Protein 2O55 (pdb70)

CATH classification: 3.20.20.190

Solvent-accessible surface area: 12409 Å² total

Foldseek 3Di:
DPFADAAEEAEQAQFQDDPDFGVFLVRNLVCCVQRAEYEWEWDAACVGFTWTDDQDPVQFQCPPDVSGDHRNDDDPVVQQVDDGDVPTGTGTVLVNLVVVLVPDRLHAYEYEHPDPPLLPDDPCNLVNVVVSPPVSPQPRYEYEYCDLSSVLVNCVVPVSHAYEYEDCCCDAQDPCNQVVCVVSPHQAYEELVRDDLVVLVVCVVVNHAYEYEDSPDQDAPVSVVVVSVSSHHYYHHSRRVRVCNSVD

Nearest PDB structures (foldseek):
  2o55-assembly1_A  TM=1.003E+00  e=1.807E-52  Galdieria sulphuraria
  3no3-assembly1_A  TM=8.710E-01  e=1.985E-16  Parabacteroides distasonis ATCC 8503
  5t9b-assembly1_G  TM=8.341E-01  e=1.201E-16  Bacillus subtilis subsp. subtilis str. 168
  5t9c-assembly1_E  TM=8.359E-01  e=1.786E-15  Bacillus subtilis subsp. subtilis str. 168
  7wwc-assembly1_A  TM=8.554E-01  e=6.007E-14  Pedobacter sp.

B-factor: mean 17.98, std 6.35, range [4.2, 49.86]

Structure (mmCIF, N/CA/C/O backbone):
data_2O55
#
_entry.id   2O55
#
_cell.length_a   102.427
_cell.length_b   102.427
_cell.length_c   51.709
_cell.angle_alpha   90.00
_cell.angle_beta   90.00
_cell.angle_gamma   120.00
#
_symmetry.space_group_name_H-M   'P 31 2 1'
#
loop_
_entity.id
_entity.type
_entity.pdbx_description
1 polymer 'putative glycerophosphodiester phosphodiesterase'
2 non-polymer 'SULFATE ION'
3 water water
#
loop_
_atom_site.group_PDB
_atom_site.id
_atom_site.type_symbol
_atom_site.label_atom_id
_atom_site.label_alt_id
_atom_site.label_comp_id
_atom_site.label_asym_id
_atom_site.label_entity_id
_atom_site.label_seq_id
_atom_site.pdbx_PDB_ins_code
_atom_site.Cartn_x
_atom_site.Cartn_y
_atom_site.Cartn_z
_atom_site.occupancy
_atom_site.B_iso_or_equiv
_atom_site.auth_seq_id
_atom_site.auth_comp_id
_atom_site.auth_asym_id
_atom_site.auth_atom_id
_atom_site.pdbx_PDB_model_num
ATOM 1 N N . SER A 1 2 ? 59.052 3.844 8.193 1.00 29.99 4 SER A N 1
ATOM 2 C CA . SER A 1 2 ? 57.600 4.220 8.163 1.00 30.28 4 SER A CA 1
ATOM 3 C C . SER A 1 2 ? 56.668 3.047 8.545 1.00 30.00 4 SER A C 1
ATOM 4 O O . SER A 1 2 ? 56.008 2.438 7.675 1.00 30.19 4 SER A O 1
ATOM 7 N N . LYS A 1 3 ? 56.639 2.750 9.854 1.00 29.12 5 LYS A N 1
ATOM 8 C CA . LYS A 1 3 ? 55.720 1.769 10.459 1.00 28.00 5 LYS A CA 1
ATOM 9 C C . LYS A 1 3 ? 54.270 2.077 10.033 1.00 27.00 5 LYS A C 1
ATOM 10 O O . LYS A 1 3 ? 53.731 3.130 10.394 1.00 27.25 5 LYS A O 1
ATOM 16 N N . VAL A 1 4 ? 53.658 1.170 9.262 1.00 25.34 6 VAL A N 1
ATOM 17 C CA . VAL A 1 4 ? 52.366 1.429 8.587 1.00 23.91 6 VAL A CA 1
ATOM 18 C C . VAL A 1 4 ? 51.292 2.101 9.468 1.00 22.79 6 VAL A C 1
ATOM 19 O O . VAL A 1 4 ? 50.906 1.557 10.494 1.00 22.74 6 VAL A O 1
ATOM 23 N N . ILE A 1 5 ? 50.824 3.277 9.055 1.00 21.54 7 ILE A N 1
ATOM 24 C CA . ILE A 1 5 ? 49.776 4.016 9.783 1.00 20.35 7 ILE A CA 1
ATOM 25 C C . ILE A 1 5 ? 48.362 3.567 9.384 1.00 19.93 7 ILE A C 1
ATOM 26 O O . ILE A 1 5 ? 47.933 3.768 8.244 1.00 20.12 7 ILE A O 1
ATOM 31 N N . ILE A 1 6 ? 47.632 2.978 10.323 1.00 19.17 8 ILE A N 1
ATOM 32 C CA . ILE A 1 6 ? 46.199 2.748 10.133 1.00 18.48 8 ILE A CA 1
ATOM 33 C C . ILE A 1 6 ? 45.463 4.035 10.567 1.00 17.85 8 ILE A C 1
ATOM 34 O O . ILE A 1 6 ? 45.556 4.447 11.728 1.00 17.56 8 ILE A O 1
ATOM 39 N N . PRO A 1 7 ? 44.726 4.674 9.638 1.00 17.39 9 PRO A N 1
ATOM 40 C CA . PRO A 1 7 ? 44.132 5.979 9.964 1.00 17.03 9 PRO A CA 1
ATOM 41 C C . PRO A 1 7 ? 42.918 5.798 10.852 1.00 16.51 9 PRO A C 1
ATOM 42 O O . PRO A 1 7 ? 42.298 4.740 10.827 1.00 16.83 9 PRO A O 1
ATOM 46 N N . LYS A 1 8 ? 42.582 6.807 11.638 1.00 15.98 10 LYS A N 1
ATOM 47 C CA . LYS A 1 8 ? 41.387 6.731 12.474 1.00 15.90 10 LYS A CA 1
ATOM 48 C C . LYS A 1 8 ? 40.187 7.387 11.780 1.00 15.35 10 LYS A C 1
ATOM 49 O O . LYS A 1 8 ? 40.372 8.305 10.975 1.00 15.45 10 LYS A O 1
ATOM 55 N N . ILE A 1 9 ? 38.975 6.922 12.084 1.00 14.74 11 ILE A N 1
ATOM 56 C CA . ILE A 1 9 ? 37.765 7.446 11.433 1.00 14.35 11 ILE A CA 1
ATOM 57 C C . ILE A 1 9 ? 37.287 8.734 12.093 1.00 14.37 11 ILE A C 1
ATOM 58 O O . ILE A 1 9 ? 37.172 8.802 13.314 1.00 14.34 11 ILE A O 1
ATOM 63 N N . VAL A 1 10 ? 36.988 9.749 11.285 1.00 14.40 12 VAL A N 1
ATOM 64 C CA . VAL A 1 10 ? 36.222 10.895 11.771 1.00 14.57 12 VAL A CA 1
ATOM 65 C C . VAL A 1 10 ? 34.829 10.853 11.150 1.00 15.13 12 VAL A C 1
ATOM 66 O O . VAL A 1 10 ? 34.699 10.889 9.921 1.00 15.91 12 VAL A O 1
ATOM 70 N N . GLY A 1 11 ? 33.794 10.769 11.982 1.00 15.41 13 GLY A N 1
ATOM 71 C CA . GLY A 1 11 ? 32.412 10.740 11.490 1.00 15.78 13 GLY A CA 1
ATOM 72 C C . GLY A 1 11 ? 31.942 12.100 10.994 1.00 16.22 13 GLY A C 1
ATOM 73 O O . GLY A 1 11 ? 31.657 12.994 11.802 1.00 16.50 13 GLY A O 1
ATOM 74 N N . HIS A 1 12 ? 31.862 12.254 9.669 1.00 16.24 14 HIS A N 1
ATOM 75 C CA . HIS A 1 12 ? 31.489 13.518 9.053 1.00 16.29 14 HIS A CA 1
ATOM 76 C C . HIS A 1 12 ? 30.041 13.878 9.381 1.00 15.90 14 HIS A C 1
ATOM 77 O O . HIS A 1 12 ? 29.113 13.181 8.983 1.00 15.89 14 HIS A O 1
ATOM 84 N N . ARG A 1 13 ? 29.874 14.971 10.124 1.00 15.48 15 ARG A N 1
ATOM 85 C CA . ARG A 1 13 ? 28.578 15.421 10.632 1.00 15.06 15 ARG A CA 1
ATOM 86 C C . ARG A 1 13 ? 27.838 14.327 11.397 1.00 15.06 15 ARG A C 1
ATOM 87 O O . ARG A 1 13 ? 26.609 14.312 11.453 1.00 15.21 15 ARG A O 1
ATOM 95 N N . GLY A 1 14 ? 28.612 13.425 11.995 1.00 15.34 16 GLY A N 1
ATOM 96 C CA . GLY A 1 14 ? 28.095 12.242 12.675 1.00 15.64 16 GLY A CA 1
ATOM 97 C C . GLY A 1 14 ? 28.243 10.988 11.824 1.00 16.16 16 GLY A C 1
ATOM 98 O O . GLY A 1 14 ? 29.333 10.658 11.348 1.00 16.05 16 GLY A O 1
ATOM 99 N N . VAL A 1 15 ? 27.140 10.276 11.633 1.00 16.55 17 VAL A N 1
ATOM 100 C CA . VAL A 1 15 ? 27.151 9.049 10.857 1.00 16.82 17 VAL A CA 1
ATOM 101 C C . VAL A 1 15 ? 27.247 9.388 9.386 1.00 17.55 17 VAL A C 1
ATOM 102 O O . VAL A 1 15 ? 27.083 8.529 8.524 1.00 17.88 17 VAL A O 1
ATOM 106 N N . GLY A 1 16 ? 27.493 10.656 9.096 1.00 18.39 18 GLY A N 1
ATOM 107 C CA . GLY A 1 16 ? 27.700 11.081 7.718 1.00 19.25 18 GLY A CA 1
ATOM 108 C C . GLY A 1 16 ? 26.526 10.732 6.833 1.00 19.48 18 GLY A C 1
ATOM 109 O O . GLY A 1 16 ? 25.372 10.895 7.241 1.00 19.68 18 GLY A O 1
ATOM 110 N N . LYS A 1 17 ? 26.833 10.235 5.632 1.00 19.69 19 LYS A N 1
ATOM 111 C CA . LYS A 1 17 ? 25.816 9.924 4.614 1.00 19.59 19 LYS A CA 1
ATOM 112 C C . LYS A 1 17 ? 25.230 8.512 4.744 1.00 20.05 19 LYS A C 1
ATOM 113 O O . LYS A 1 17 ? 24.536 8.048 3.838 1.00 19.84 19 LYS A O 1
ATOM 119 N N . GLU A 1 18 ? 25.503 7.826 5.855 1.00 20.46 20 GLU A N 1
ATOM 120 C CA . GLU A 1 18 ? 24.870 6.526 6.084 1.00 21.19 20 GLU A CA 1
ATOM 121 C C . GLU A 1 18 ? 23.356 6.758 6.253 1.00 21.94 20 GLU A C 1
ATOM 122 O O . GLU A 1 18 ? 22.908 7.891 6.526 1.00 22.24 20 GLU A O 1
ATOM 128 N N . GLY A 1 19 ? 22.564 5.710 6.068 1.00 22.33 21 GLY A N 1
ATOM 129 C CA . GLY A 1 19 ? 21.114 5.855 6.228 1.00 23.16 21 GLY A CA 1
ATOM 130 C C . GLY A 1 19 ? 20.620 6.358 7.591 1.00 23.31 21 GLY A C 1
ATOM 131 O O . GLY A 1 19 ? 19.746 7.214 7.661 1.00 23.55 21 GLY A O 1
ATOM 132 N N . LEU A 1 20 ? 21.230 5.872 8.667 1.00 23.29 22 LEU A N 1
ATOM 133 C CA . LEU A 1 20 ? 20.568 5.738 9.969 1.00 23.16 22 LEU A CA 1
ATOM 134 C C . LEU A 1 20 ? 20.068 6.992 10.706 1.00 23.12 22 LEU A C 1
ATOM 135 O O . LEU A 1 20 ? 19.276 6.873 11.657 1.00 23.01 22 LEU A O 1
ATOM 140 N N . ALA A 1 21 ? 20.514 8.177 10.285 1.00 22.92 23 ALA A N 1
ATOM 141 C CA . ALA A 1 21 ? 20.136 9.420 10.963 1.00 22.97 23 ALA A CA 1
ATOM 142 C C . ALA A 1 21 ? 20.531 10.663 10.181 1.00 23.32 23 ALA A C 1
ATOM 143 O O . ALA A 1 21 ? 21.475 10.621 9.387 1.00 23.07 23 ALA A O 1
ATOM 145 N N . PRO A 1 22 ? 19.811 11.784 10.419 1.00 23.91 24 PRO A N 1
ATOM 146 C CA . PRO A 1 22 ? 20.097 13.103 9.796 1.00 24.03 24 PRO A CA 1
ATOM 147 C C . PRO A 1 22 ? 21.411 13.730 10.266 1.00 24.04 24 PRO A C 1
ATOM 148 O O . PRO A 1 22 ? 21.806 13.563 11.422 1.00 24.32 24 PRO A O 1
ATOM 152 N N . GLU A 1 23 ? 22.077 14.441 9.360 1.00 23.87 25 GLU A N 1
ATOM 153 C CA . GLU A 1 23 ? 23.360 15.085 9.642 1.00 23.39 25 GLU A CA 1
ATOM 154 C C . GLU A 1 23 ? 23.288 16.049 10.846 1.00 23.62 25 GLU A C 1
ATOM 155 O O . GLU A 1 23 ? 22.242 16.685 11.088 1.00 23.82 25 GLU A O 1
ATOM 161 N N . ASN A 1 24 ? 24.394 16.160 11.586 1.00 23.19 26 ASN A N 1
ATOM 162 C CA . ASN A 1 24 ? 24.502 17.110 12.702 1.00 22.91 26 ASN A CA 1
ATOM 163 C C . ASN A 1 24 ? 23.311 17.065 13.656 1.00 22.64 26 ASN A C 1
ATOM 164 O O . ASN A 1 24 ? 22.731 18.095 14.019 1.00 22.68 26 ASN A O 1
ATOM 169 N N . THR A 1 25 ? 22.975 15.845 14.055 1.00 22.40 27 THR A N 1
ATOM 170 C CA . THR A 1 25 ? 21.823 15.553 14.885 1.00 21.93 27 THR A CA 1
ATOM 171 C C . THR A 1 25 ? 22.348 14.664 16.005 1.00 21.47 27 THR A C 1
ATOM 172 O O . THR A 1 25 ? 23.182 13.810 15.736 1.00 21.42 27 THR A O 1
ATOM 176 N N . LEU A 1 26 ? 21.888 14.866 17.245 1.00 21.21 28 LEU A N 1
ATOM 177 C CA . LEU A 1 26 ? 22.372 14.072 18.403 1.00 20.56 28 LEU A CA 1
ATOM 178 C C . LEU A 1 26 ? 22.312 12.560 18.177 1.00 20.54 28 LEU A C 1
ATOM 179 O O . LEU A 1 26 ? 23.242 11.834 18.558 1.00 20.38 28 LEU A O 1
ATOM 184 N N . ARG A 1 27 ? 21.230 12.096 17.544 1.00 20.47 29 ARG A N 1
ATOM 185 C CA A ARG A 1 27 ? 21.025 10.666 17.281 0.50 20.43 29 ARG A CA 1
ATOM 186 C CA B ARG A 1 27 ? 21.036 10.670 17.303 0.50 20.52 29 ARG A CA 1
ATOM 187 C C . ARG A 1 27 ? 22.148 10.145 16.399 1.00 20.87 29 ARG A C 1
ATOM 188 O O . ARG A 1 27 ? 22.556 8.993 16.515 1.00 21.05 29 ARG A O 1
ATOM 203 N N . SER A 1 28 ? 22.645 11.016 15.524 1.00 21.52 30 SER A N 1
ATOM 204 C CA . SER A 1 28 ? 23.774 10.718 14.664 1.00 22.30 30 SER A CA 1
ATOM 205 C C . SER A 1 28 ? 25.038 10.562 15.514 1.00 22.94 30 SER A C 1
ATOM 206 O O . SER A 1 28 ? 25.731 9.551 15.410 1.00 23.35 30 SER A O 1
ATOM 209 N N . PHE A 1 29 ? 25.320 11.540 16.374 1.00 23.75 31 PHE A N 1
ATOM 210 C CA . PHE A 1 29 ? 26.517 11.504 17.219 1.00 24.40 31 PHE A CA 1
ATOM 211 C C . PHE A 1 29 ? 26.456 10.360 18.223 1.00 24.87 31 PHE A C 1
ATOM 212 O O . PHE A 1 29 ? 27.440 9.640 18.399 1.00 25.02 31 PHE A O 1
ATOM 220 N N . VAL A 1 30 ? 25.300 10.167 18.864 1.00 25.35 32 VAL A N 1
ATOM 221 C CA . VAL A 1 30 ? 25.132 9.036 19.792 1.00 25.62 32 VAL A CA 1
ATOM 222 C C . VAL A 1 30 ? 25.458 7.738 19.061 1.00 25.83 32 VAL A C 1
ATOM 223 O O . VAL A 1 30 ? 26.255 6.938 19.546 1.00 26.03 32 VAL A O 1
ATOM 227 N N . LEU A 1 31 ? 24.862 7.556 17.881 1.00 26.11 33 LEU A N 1
ATOM 228 C CA . LEU A 1 31 ? 25.111 6.369 17.063 1.00 26.44 33 LEU A CA 1
ATOM 229 C C . LEU A 1 31 ? 26.589 6.143 16.784 1.00 26.77 33 LEU A C 1
ATOM 230 O O . LEU A 1 31 ? 27.044 5.002 16.742 1.00 27.12 33 LEU A O 1
ATOM 235 N N . CYS A 1 32 ? 27.346 7.224 16.628 1.00 27.06 34 CYS A N 1
ATOM 236 C CA . CYS A 1 32 ? 28.777 7.102 16.364 1.00 27.43 34 CYS A CA 1
ATOM 237 C C . CYS A 1 32 ? 29.549 6.543 17.557 1.00 27.20 34 CYS A C 1
ATOM 238 O O . CYS A 1 32 ? 30.533 5.803 17.389 1.00 27.44 34 CYS A O 1
ATOM 249 N N . GLU A 1 34 ? 28.133 4.607 20.188 1.00 24.27 36 GLU A N 1
ATOM 250 C CA . GLU A 1 34 ? 27.661 3.234 20.143 1.00 23.10 36 GLU A CA 1
ATOM 251 C C . GLU A 1 34 ? 28.456 2.314 19.201 1.00 22.54 36 GLU A C 1
ATOM 252 O O . GLU A 1 34 ? 28.868 1.232 19.597 1.00 22.69 36 GLU A O 1
ATOM 258 N N . ARG A 1 35 ? 28.665 2.736 17.956 1.00 21.85 37 ARG A N 1
ATOM 259 C CA . ARG A 1 35 ? 29.411 1.930 16.972 1.00 20.74 37 ARG A CA 1
ATOM 260 C C . ARG A 1 35 ? 30.923 2.015 17.209 1.00 19.94 37 ARG A C 1
ATOM 261 O O . ARG A 1 35 ? 31.720 1.565 16.386 1.00 19.42 37 ARG A O 1
ATOM 269 N N . ASN A 1 36 ? 31.284 2.611 18.345 1.00 19.04 38 ASN A N 1
ATOM 270 C CA . ASN A 1 36 ? 32.669 2.799 18.797 1.00 18.43 38 ASN A CA 1
ATOM 271 C C . ASN A 1 36 ? 33.604 3.532 17.779 1.00 17.97 38 ASN A C 1
ATOM 272 O O . ASN A 1 36 ? 34.754 3.118 17.572 1.00 18.34 38 ASN A O 1
ATOM 277 N N . ILE A 1 37 ? 33.116 4.622 17.165 1.00 17.00 39 ILE A N 1
ATOM 278 C CA . ILE A 1 37 ? 33.956 5.419 16.227 1.00 16.41 39 ILE A CA 1
ATOM 279 C C . ILE A 1 37 ? 34.607 6.681 16.859 1.00 15.27 39 ILE A C 1
ATOM 280 O O . ILE A 1 37 ? 33.923 7.574 17.326 1.00 14.79 39 ILE A O 1
ATOM 285 N N . PRO A 1 38 ? 35.944 6.760 16.831 1.00 14.57 40 PRO A N 1
ATOM 286 C CA . PRO A 1 38 ? 36.656 7.548 17.835 1.00 14.41 40 PRO A CA 1
ATOM 287 C C . PRO A 1 38 ? 36.477 9.052 17.765 1.00 14.52 40 PRO A C 1
ATOM 288 O O . PRO A 1 38 ? 36.654 9.714 18.784 1.00 14.65 40 PRO A O 1
ATOM 292 N N . TYR A 1 39 ? 36.147 9.576 16.585 1.00 14.87 41 TYR A N 1
ATOM 293 C CA . TYR A 1 39 ? 36.034 11.022 16.334 1.00 15.23 41 TYR A CA 1
ATOM 294 C C . TYR A 1 39 ? 34.778 11.357 15.569 1.00 15.28 41 TYR A C 1
ATOM 295 O O . TYR A 1 39 ? 34.334 10.543 14.753 1.00 15.65 41 TYR A O 1
ATOM 304 N N . ILE A 1 40 ? 34.216 12.547 15.795 1.00 14.77 42 ILE A N 1
ATOM 305 C CA . ILE A 1 40 ? 33.270 13.100 14.829 1.00 14.82 42 ILE A CA 1
ATOM 306 C C . ILE A 1 40 ? 33.628 14.538 14.471 1.00 15.25 42 ILE A C 1
ATOM 307 O O . ILE A 1 40 ? 34.282 15.255 15.246 1.00 15.01 42 ILE A O 1
ATOM 312 N N . GLU A 1 41 ? 33.199 14.951 13.282 1.00 15.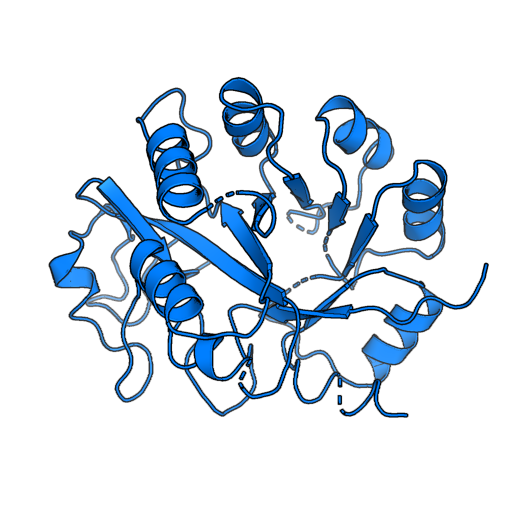40 43 GLU A N 1
ATOM 313 C CA . GLU A 1 41 ? 33.335 16.322 12.848 1.00 15.51 43 GLU A CA 1
ATOM 314 C C . GLU A 1 41 ? 31.956 16.921 12.964 1.00 15.64 43 GLU A C 1
ATOM 315 O O . GLU A 1 41 ? 30.984 16.257 12.660 1.00 15.92 43 GLU A O 1
ATOM 321 N N . THR A 1 42 ? 31.864 18.170 13.416 1.00 16.21 44 THR A N 1
ATOM 322 C CA . THR A 1 42 ? 30.596 18.915 13.390 1.00 15.82 44 THR A CA 1
ATOM 323 C C . THR A 1 42 ? 30.799 20.406 13.103 1.00 16.09 44 THR A C 1
ATOM 324 O O . THR A 1 42 ? 31.910 20.938 13.221 1.00 15.78 44 THR A O 1
ATOM 328 N N . ASP A 1 43 ? 29.704 21.065 12.737 1.00 16.42 45 ASP A N 1
ATOM 329 C CA . ASP A 1 43 ? 29.742 22.411 12.192 1.00 16.78 45 ASP A CA 1
ATOM 330 C C . ASP A 1 43 ? 29.158 23.439 13.160 1.00 16.50 45 ASP A C 1
ATOM 331 O O . ASP A 1 43 ? 27.956 23.438 13.405 1.00 16.91 45 ASP A O 1
ATOM 336 N N . LEU A 1 44 ? 30.001 24.319 13.701 1.00 16.19 46 LEU A N 1
ATOM 337 C CA . LEU A 1 44 ? 29.555 25.342 14.669 1.00 15.68 46 LEU A CA 1
ATOM 338 C C . LEU A 1 44 ? 29.095 26.624 14.007 1.00 15.58 46 LEU A C 1
ATOM 339 O O . LEU A 1 44 ? 29.844 27.215 13.224 1.00 15.63 46 LEU A O 1
ATOM 344 N N . ARG A 1 45 ? 27.871 27.054 14.321 1.00 15.38 47 ARG A N 1
ATOM 345 C CA . ARG A 1 45 ? 27.404 28.398 13.962 1.00 15.07 47 ARG A CA 1
ATOM 346 C C . ARG A 1 45 ? 26.712 29.011 15.171 1.00 15.99 47 ARG A C 1
ATOM 347 O O . ARG A 1 45 ? 26.294 28.293 16.092 1.00 16.01 47 ARG A O 1
ATOM 355 N N . VAL A 1 46 ? 26.582 30.334 15.163 1.00 16.92 48 VAL A N 1
ATOM 356 C CA . VAL A 1 46 ? 25.965 31.063 16.275 1.00 18.10 48 VAL A CA 1
ATOM 357 C C . VAL A 1 46 ? 24.600 31.622 15.890 1.00 18.66 48 VAL A C 1
ATOM 358 O O . VAL A 1 46 ? 24.478 32.318 14.880 1.00 18.70 48 VAL A O 1
ATOM 362 N N . CYS A 1 47 ? 23.591 31.320 16.707 1.00 19.44 49 CYS A N 1
ATOM 363 C CA . CYS A 1 47 ? 22.210 31.761 16.460 1.00 20.47 49 CYS A CA 1
ATOM 364 C C . CYS A 1 47 ? 21.894 33.098 17.107 1.00 20.24 49 CYS A C 1
ATOM 365 O O . CYS A 1 47 ? 22.663 33.590 17.923 1.00 20.28 49 CYS A O 1
ATOM 368 N N . LYS A 1 48 ? 20.745 33.665 16.746 1.00 20.53 50 LYS A N 1
ATOM 369 C CA . LYS A 1 48 ? 20.382 35.037 17.119 1.00 20.85 50 LYS A CA 1
ATOM 370 C C . LYS A 1 48 ? 20.635 35.377 18.595 1.00 20.93 50 LYS A C 1
ATOM 371 O O . LYS A 1 48 ? 21.170 36.450 18.889 1.00 20.94 50 LYS A O 1
ATOM 377 N N . THR A 1 49 ? 20.282 34.462 19.504 1.00 21.00 51 THR A N 1
ATOM 378 C CA . THR A 1 49 ? 20.298 34.748 20.955 1.00 20.86 51 THR A CA 1
ATOM 379 C C . THR A 1 49 ? 21.645 34.499 21.652 1.00 20.73 51 THR A C 1
ATOM 380 O O . THR A 1 49 ? 21.742 34.558 22.878 1.00 20.64 51 THR A O 1
ATOM 384 N N . GLY A 1 50 ? 22.674 34.214 20.864 1.00 20.82 52 GLY A N 1
ATOM 385 C CA . GLY A 1 50 ? 24.031 34.045 21.388 1.00 21.21 52 GLY A CA 1
ATOM 386 C C . GLY A 1 50 ? 24.673 32.660 21.335 1.00 21.32 52 GLY A C 1
ATOM 387 O O . GLY A 1 50 ? 25.890 32.544 21.173 1.00 21.34 52 GLY A O 1
ATOM 388 N N . GLU A 1 51 ? 23.873 31.609 21.479 1.00 21.25 53 GLU A N 1
ATOM 389 C CA . GLU A 1 51 ? 24.428 30.288 21.728 1.00 21.31 53 GLU A CA 1
ATOM 390 C C . GLU A 1 51 ? 24.914 29.580 20.472 1.00 21.42 53 GLU A C 1
ATOM 391 O O . GLU A 1 51 ? 24.490 29.888 19.349 1.00 21.26 53 GLU A O 1
ATOM 397 N N . ILE A 1 52 ? 25.843 28.647 20.691 1.00 21.81 54 ILE A N 1
ATOM 398 C CA . ILE A 1 52 ? 26.511 27.894 19.623 1.00 21.61 54 ILE A CA 1
ATOM 399 C C . ILE A 1 52 ? 25.730 26.631 19.259 1.00 21.79 54 ILE A C 1
ATOM 400 O O . ILE A 1 52 ? 25.510 25.738 20.080 1.00 22.02 54 ILE A O 1
ATOM 405 N N . VAL A 1 53 ? 25.321 26.578 18.002 1.00 22.12 55 VAL A N 1
ATOM 406 C CA . VAL A 1 53 ? 24.436 25.546 17.498 1.00 22.19 55 VAL A CA 1
ATOM 407 C C . VAL A 1 53 ? 25.188 24.656 16.484 1.00 22.58 55 VAL A C 1
ATOM 408 O O . VAL A 1 53 ? 26.259 25.039 16.004 1.00 23.21 55 VAL A O 1
ATOM 412 N N . LEU A 1 54 ? 24.660 23.476 16.163 1.00 22.77 56 LEU A N 1
ATOM 413 C CA . LEU A 1 54 ? 25.342 22.563 15.232 1.00 22.87 56 LEU A CA 1
ATOM 414 C C . LEU A 1 54 ? 24.528 22.409 13.959 1.00 23.49 56 LEU A C 1
ATOM 415 O O . LEU A 1 54 ? 23.415 21.833 13.996 1.00 24.13 56 LEU A O 1
ATOM 420 N N . PHE A 1 55 ? 25.068 22.931 12.850 1.00 23.78 57 PHE A N 1
ATOM 421 C CA . PHE A 1 55 ? 24.360 22.981 11.544 1.00 24.47 57 PHE A CA 1
ATOM 422 C C . PHE A 1 55 ? 25.217 23.484 10.365 1.00 24.63 57 PHE A C 1
ATOM 423 O O . PHE A 1 55 ? 25.749 24.599 10.397 1.00 24.73 57 PHE A O 1
ATOM 431 N N . HIS A 1 56 ? 25.322 22.672 9.315 1.00 24.76 58 HIS A N 1
ATOM 432 C CA . HIS A 1 56 ? 26.085 23.056 8.130 1.00 24.52 58 HIS A CA 1
ATOM 433 C C . HIS A 1 56 ? 25.245 23.981 7.264 1.00 24.98 58 HIS A C 1
ATOM 434 O O . HIS A 1 56 ? 25.519 25.179 7.182 1.00 25.32 58 HIS A O 1
ATOM 441 N N . GLY A 1 57 ? 24.220 23.434 6.615 1.00 25.28 59 GLY A N 1
ATOM 442 C CA . GLY A 1 57 ? 23.375 24.234 5.744 1.00 25.76 59 GLY A CA 1
ATOM 443 C C . GLY A 1 57 ? 24.084 24.537 4.451 1.00 26.31 59 GLY A C 1
ATOM 444 O O . GLY A 1 57 ? 25.209 24.114 4.237 1.00 26.92 59 GLY A O 1
ATOM 445 N N . THR A 1 58 ? 23.428 25.287 3.585 1.00 26.94 60 THR A N 1
ATOM 446 C CA . THR A 1 58 ? 23.913 25.516 2.230 1.00 27.35 60 THR A CA 1
ATOM 447 C C . THR A 1 58 ? 25.241 26.284 2.230 1.00 27.76 60 THR A C 1
ATOM 448 O O . THR A 1 58 ? 25.578 26.923 3.234 1.00 27.74 60 THR A O 1
ATOM 452 N N . PRO A 1 59 ? 26.001 26.213 1.109 1.00 28.16 61 PRO A N 1
ATOM 453 C CA . PRO A 1 59 ? 27.147 27.093 0.776 1.00 28.18 61 PRO A CA 1
ATOM 454 C C . PRO A 1 59 ? 27.121 28.540 1.331 1.00 28.23 61 PRO A C 1
ATOM 455 O O . PRO A 1 59 ? 28.175 29.132 1.546 1.00 28.45 61 PRO A O 1
ATOM 459 N N . GLU A 1 60 ? 25.941 29.102 1.556 1.00 28.30 62 GLU A N 1
ATOM 460 C CA . GLU A 1 60 ? 25.845 30.436 2.154 1.00 28.38 62 GLU A CA 1
ATOM 461 C C . GLU A 1 60 ? 25.053 30.449 3.476 1.00 28.22 62 GLU A C 1
ATOM 462 O O . GLU A 1 60 ? 24.419 31.445 3.825 1.00 28.36 62 GLU A O 1
ATOM 468 N N . GLY A 1 61 ? 25.096 29.339 4.206 1.00 27.96 63 GLY A N 1
ATOM 469 C CA . GLY A 1 61 ? 24.521 29.269 5.555 1.00 27.90 63 GLY A CA 1
ATOM 470 C C . GLY A 1 61 ? 23.007 29.351 5.700 1.00 27.77 63 GLY A C 1
ATOM 471 O O . GLY A 1 61 ? 22.504 29.771 6.752 1.00 27.77 63 GLY A O 1
ATOM 472 N N . THR A 1 62 ? 22.295 28.932 4.650 1.00 27.46 64 THR A N 1
ATOM 473 C CA . THR A 1 62 ? 20.825 28.872 4.603 1.00 27.04 64 THR A CA 1
ATOM 474 C C . THR A 1 62 ? 20.297 27.608 5.292 1.00 27.09 64 THR A C 1
ATOM 475 O O . THR A 1 62 ? 21.040 26.640 5.463 1.00 27.24 64 THR A O 1
ATOM 479 N N . ILE A 1 63 ? 19.023 27.625 5.685 1.00 26.88 65 ILE A N 1
ATOM 480 C CA . ILE A 1 63 ? 18.337 26.437 6.199 1.00 26.91 65 ILE A CA 1
ATOM 481 C C . ILE A 1 63 ? 17.299 25.982 5.165 1.00 27.26 65 ILE A C 1
ATOM 482 O O . ILE A 1 63 ? 16.148 26.466 5.175 1.00 27.24 65 ILE A O 1
ATOM 487 N N . PRO A 1 64 ? 17.709 25.077 4.245 1.00 27.51 66 PRO A N 1
ATOM 488 C CA . PRO A 1 64 ? 16.846 24.651 3.127 1.00 27.90 66 PRO A CA 1
ATOM 489 C C . PRO A 1 64 ? 15.418 24.193 3.500 1.00 28.19 66 PRO A C 1
ATOM 490 O O . PRO A 1 64 ? 14.480 24.525 2.775 1.00 28.14 66 PRO A O 1
ATOM 494 N N . PHE A 1 65 ? 15.249 23.463 4.606 1.00 28.38 67 PHE A N 1
ATOM 495 C CA . PHE A 1 65 ? 13.907 23.021 5.014 1.00 28.67 67 PHE A CA 1
ATOM 496 C C . PHE A 1 65 ? 13.018 24.084 5.683 1.00 28.64 67 PHE A C 1
ATOM 497 O O . PHE A 1 65 ? 11.794 23.990 5.603 1.00 28.55 67 PHE A O 1
ATOM 505 N N . TYR A 1 66 ? 13.607 25.087 6.331 1.00 28.67 68 TYR A N 1
ATOM 506 C CA . TYR A 1 66 ? 12.792 26.055 7.084 1.00 28.83 68 TYR A CA 1
ATOM 507 C C . TYR A 1 66 ? 12.214 27.181 6.225 1.00 28.67 68 TYR A C 1
ATOM 508 O O . TYR A 1 66 ? 12.960 27.907 5.567 1.00 28.98 68 TYR A O 1
ATOM 517 N N . LYS A 1 67 ? 10.887 27.328 6.268 1.00 28.36 69 LYS A N 1
ATOM 518 C CA . LYS A 1 67 ? 10.155 28.385 5.548 1.00 28.03 69 LYS A CA 1
ATOM 519 C C . LYS A 1 67 ? 10.424 28.417 4.033 1.00 27.98 69 LYS A C 1
ATOM 520 O O . LYS A 1 67 ? 10.255 27.398 3.369 1.00 27.87 69 LYS A O 1
ATOM 526 N N . ASP A 1 68 ? 10.834 29.570 3.494 1.00 27.97 70 ASP A N 1
ATOM 527 C CA . ASP A 1 68 ? 11.099 29.724 2.049 1.00 27.77 70 ASP A CA 1
ATOM 528 C C . ASP A 1 68 ? 12.397 29.021 1.663 1.00 27.65 70 ASP A C 1
ATOM 529 O O . ASP A 1 68 ? 12.835 29.073 0.506 1.00 27.61 70 ASP A O 1
ATOM 534 N N . GLY A 1 69 ? 12.983 28.345 2.647 1.00 27.43 71 GLY A N 1
ATOM 535 C CA . GLY A 1 69 ? 14.355 27.869 2.581 1.00 27.52 71 GLY A CA 1
ATOM 536 C C . GLY A 1 69 ? 15.227 29.098 2.718 1.00 27.37 71 GLY A C 1
ATOM 537 O O . GLY A 1 69 ? 16.329 29.154 2.189 1.00 27.59 71 GLY A O 1
ATOM 538 N N . THR A 1 70 ? 14.731 30.084 3.451 1.00 27.06 72 THR A N 1
ATOM 539 C CA . THR A 1 70 ? 15.215 31.444 3.292 1.00 26.57 72 THR A CA 1
ATOM 540 C C . THR A 1 70 ? 16.185 31.945 4.391 1.00 26.60 72 THR A C 1
ATOM 541 O O . THR A 1 70 ? 16.977 32.856 4.150 1.00 26.56 72 THR A O 1
ATOM 545 N N . SER A 1 71 ? 16.159 31.327 5.570 1.00 26.49 73 SER A N 1
ATOM 546 C CA . SER A 1 71 ? 16.821 31.908 6.743 1.00 26.40 73 SER A CA 1
ATOM 547 C C . SER A 1 71 ? 18.247 31.400 7.045 1.00 26.45 73 SER A C 1
ATOM 548 O O . SER A 1 71 ? 18.579 30.245 6.766 1.00 26.42 73 SER A O 1
ATOM 551 N N . ARG A 1 72 ? 19.093 32.275 7.590 1.00 26.40 74 ARG A N 1
ATOM 552 C CA . ARG A 1 72 ? 20.401 31.849 8.113 1.00 26.62 74 ARG A CA 1
ATOM 553 C C . ARG A 1 72 ? 20.272 31.627 9.631 1.00 26.49 74 ARG A C 1
ATOM 554 O O . ARG A 1 72 ? 19.299 32.095 10.229 1.00 26.48 74 ARG A O 1
ATOM 562 N N . ILE A 1 73 ? 21.213 30.900 10.244 1.00 26.08 75 ILE A N 1
ATOM 563 C CA . ILE A 1 73 ? 21.125 30.592 11.683 1.00 25.61 75 ILE A CA 1
ATOM 564 C C . ILE A 1 73 ? 21.173 31.835 12.561 1.00 25.47 75 ILE A C 1
ATOM 565 O O . ILE A 1 73 ? 20.413 31.939 13.527 1.00 25.43 75 ILE A O 1
ATOM 570 N N . GLY A 1 74 ? 22.049 32.777 12.200 1.00 25.22 76 GLY A N 1
ATOM 571 C CA . GLY A 1 74 ? 22.192 34.050 12.907 1.00 24.90 76 GLY A CA 1
ATOM 572 C C . GLY A 1 74 ? 20.899 34.834 12.985 1.00 24.84 76 GLY A C 1
ATOM 573 O O . GLY A 1 74 ? 20.829 35.848 13.663 1.00 24.90 76 GLY A O 1
ATOM 574 N N . ASP A 1 75 ? 19.876 34.356 12.283 1.00 24.88 77 ASP A N 1
ATOM 575 C CA . ASP A 1 75 ? 18.558 34.989 12.273 1.00 25.11 77 ASP A CA 1
ATOM 576 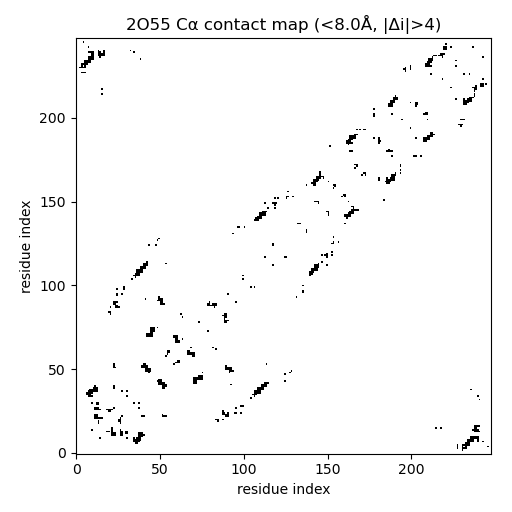C C . ASP A 1 75 ? 17.651 34.489 13.395 1.00 25.33 77 ASP A C 1
ATOM 577 O O . ASP A 1 75 ? 16.689 35.176 13.761 1.00 25.38 77 ASP A O 1
ATOM 582 N N . LEU A 1 76 ? 17.933 33.298 13.928 1.00 25.34 78 LEU A N 1
ATOM 583 C CA . LEU A 1 76 ? 16.938 32.602 14.752 1.00 25.35 78 LEU A CA 1
ATOM 584 C C . LEU A 1 76 ? 17.347 32.395 16.207 1.00 25.58 78 LEU A C 1
ATOM 585 O O . LEU A 1 76 ? 18.527 32.173 16.513 1.00 25.76 78 LEU A O 1
ATOM 590 N N . SER A 1 77 ? 16.356 32.475 17.096 1.00 25.64 79 SER A N 1
ATOM 591 C CA . SER A 1 77 ? 16.555 32.182 18.512 1.00 25.66 79 SER A CA 1
ATOM 592 C C . SER A 1 77 ? 16.872 30.705 18.667 1.00 25.71 79 SER A C 1
ATOM 593 O O . SER A 1 77 ? 16.646 29.913 17.747 1.00 25.38 79 SER A O 1
ATOM 596 N N . LEU A 1 78 ? 17.371 30.341 19.843 1.00 26.10 80 LEU A N 1
ATOM 597 C CA . LEU A 1 78 ? 17.612 28.936 20.171 1.00 26.51 80 LEU A CA 1
ATOM 598 C C . LEU A 1 78 ? 16.322 28.096 20.157 1.00 26.71 80 LEU A C 1
ATOM 599 O O . LEU A 1 78 ? 16.309 26.969 19.634 1.00 26.98 80 LEU A O 1
ATOM 604 N N . GLU A 1 79 ? 15.247 28.649 20.716 1.00 26.64 81 GLU A N 1
ATOM 605 C CA . GLU A 1 79 ? 14.004 27.911 20.866 1.00 26.53 81 GLU A CA 1
ATOM 606 C C . GLU A 1 79 ? 13.371 27.562 19.515 1.00 26.42 81 GLU A C 1
ATOM 607 O O . GLU A 1 79 ? 13.042 26.401 19.273 1.00 26.34 81 GLU A O 1
ATOM 613 N N . GLU A 1 80 ? 13.231 28.554 18.636 1.00 26.38 82 GLU A N 1
ATOM 614 C CA . GLU A 1 80 ? 12.714 28.331 17.281 1.00 26.51 82 GLU A CA 1
ATOM 615 C C . GLU A 1 80 ? 13.518 27.281 16.529 1.00 26.75 82 GLU A C 1
ATOM 616 O O . GLU A 1 80 ? 12.956 26.491 15.764 1.00 26.91 82 GLU A O 1
ATOM 622 N N . LEU A 1 81 ? 14.835 27.302 16.727 1.00 26.89 83 LEU A N 1
ATOM 623 C CA . LEU A 1 81 ? 15.736 26.309 16.130 1.00 27.25 83 LEU A CA 1
ATOM 624 C C . LEU A 1 81 ? 15.503 24.905 16.690 1.00 27.34 83 LEU A C 1
ATOM 625 O O . LEU A 1 81 ? 15.554 23.906 15.949 1.00 27.33 83 LEU A O 1
ATOM 630 N N . LYS A 1 82 ? 15.260 24.835 17.999 1.00 27.25 84 LYS A N 1
ATOM 631 C CA . LYS A 1 82 ? 14.920 23.572 18.634 1.00 27.09 84 LYS A CA 1
ATOM 632 C C . LYS A 1 82 ? 13.433 23.258 18.449 1.00 27.03 84 LYS A C 1
ATOM 633 O O . LYS A 1 82 ? 12.854 22.483 19.204 1.00 27.01 84 LYS A O 1
ATOM 639 N N . ARG A 1 83 ? 12.825 23.874 17.437 1.00 27.04 85 ARG A N 1
ATOM 640 C CA . ARG A 1 83 ? 11.487 23.499 16.981 1.00 27.25 85 ARG A CA 1
ATOM 641 C C . ARG A 1 83 ? 11.504 23.307 15.455 1.00 27.19 85 ARG A C 1
ATOM 642 O O . ARG A 1 83 ? 10.575 23.695 14.755 1.00 27.28 85 ARG A O 1
ATOM 650 N N . LEU A 1 84 ? 12.579 22.709 14.949 1.00 27.23 86 LEU A N 1
ATOM 651 C CA . LEU A 1 84 ? 12.667 22.382 13.532 1.00 27.36 86 LEU A CA 1
ATOM 652 C C . LEU A 1 84 ? 12.977 20.917 13.301 1.00 27.51 86 LEU A C 1
ATOM 653 O O . LEU A 1 84 ? 13.875 20.335 13.929 1.00 27.50 86 LEU A O 1
ATOM 658 N N . ASP A 1 85 ? 12.217 20.329 12.386 1.00 27.65 87 ASP A N 1
ATOM 659 C CA . ASP A 1 85 ? 12.490 18.983 11.937 1.00 27.76 87 ASP A CA 1
ATOM 660 C C . ASP A 1 85 ? 13.637 19.024 10.936 1.00 27.78 87 ASP A C 1
ATOM 661 O O . ASP A 1 85 ? 13.663 19.864 10.029 1.00 27.62 87 ASP A O 1
ATOM 666 N N . VAL A 1 86 ? 14.604 18.137 11.147 1.00 27.97 88 VAL A N 1
ATOM 667 C CA . VAL A 1 86 ? 15.652 17.874 10.166 1.00 28.15 88 VAL A CA 1
ATOM 668 C C . VAL A 1 86 ? 15.385 16.495 9.557 1.00 28.38 88 VAL A C 1
ATOM 669 O O . VAL A 1 86 ? 14.969 16.397 8.407 1.00 28.80 88 VAL A O 1
ATOM 673 N N . GLY A 1 87 ? 15.604 15.435 10.327 1.00 28.59 89 GLY A N 1
ATOM 674 C CA . GLY A 1 87 ? 15.225 14.100 9.888 1.00 28.76 89 GLY A CA 1
ATOM 675 C C . GLY A 1 87 ? 13.816 13.865 10.355 1.00 28.95 89 GLY A C 1
ATOM 676 O O . GLY A 1 87 ? 13.216 14.745 10.963 1.00 29.01 89 GLY A O 1
ATOM 677 N N . GLY A 1 88 ? 13.281 12.685 10.072 1.00 29.21 90 GLY A N 1
ATOM 678 C CA . GLY A 1 88 ? 11.973 12.313 10.584 1.00 29.57 90 GLY A CA 1
ATOM 679 C C . GLY A 1 88 ? 12.057 12.127 12.085 1.00 29.92 90 GLY A C 1
ATOM 680 O O . GLY A 1 88 ? 12.240 11.012 12.573 1.00 29.84 90 GLY A O 1
ATOM 681 N N . GLY A 1 89 ? 11.959 13.229 12.819 1.00 30.31 91 GLY A N 1
ATOM 682 C CA . GLY A 1 89 ? 11.898 13.160 14.265 1.00 31.08 91 GLY A CA 1
ATOM 683 C C . GLY A 1 89 ? 13.005 13.838 15.056 1.00 31.74 91 GLY A C 1
ATOM 684 O O . GLY A 1 89 ? 12.840 14.046 16.258 1.00 32.18 91 GLY A O 1
ATOM 685 N N . HIS A 1 90 ? 14.127 14.183 14.421 1.00 31.98 92 HIS A N 1
ATOM 686 C CA . HIS A 1 90 ? 15.275 14.742 15.165 1.00 32.40 92 HIS A CA 1
ATOM 687 C C . HIS A 1 90 ? 15.462 16.220 14.886 1.00 32.31 92 HIS A C 1
ATOM 688 O O . HIS A 1 90 ? 14.928 16.737 13.904 1.00 32.81 92 HIS A O 1
ATOM 695 N N . THR A 1 91 ? 16.199 16.906 15.757 1.00 31.96 93 THR A N 1
ATOM 696 C CA . THR A 1 91 ? 16.193 18.375 15.752 1.00 31.56 93 THR A CA 1
ATOM 697 C C . THR A 1 91 ? 17.580 19.012 15.856 1.00 31.13 93 THR A C 1
ATOM 698 O O . THR A 1 91 ? 18.532 18.344 16.269 1.00 31.35 93 THR A O 1
ATOM 702 N N . ILE A 1 92 ? 17.693 20.294 15.487 1.00 30.37 94 ILE A N 1
ATOM 703 C CA . ILE A 1 92 ? 18.989 20.994 15.551 1.00 29.51 94 ILE A CA 1
ATOM 704 C C . ILE A 1 92 ? 19.441 21.087 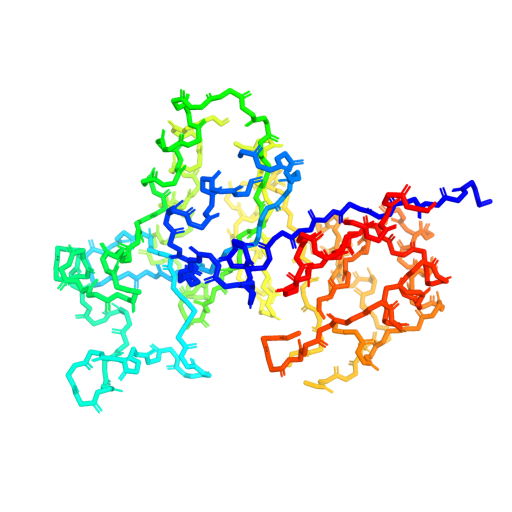17.005 1.00 28.95 94 ILE A C 1
ATOM 705 O O . ILE A 1 92 ? 18.729 21.644 17.836 1.00 29.05 94 ILE A O 1
ATOM 710 N N . PRO A 1 93 ? 20.614 20.515 17.316 1.00 28.42 95 PRO A N 1
ATOM 711 C CA . PRO A 1 93 ? 21.170 20.606 18.662 1.00 28.19 95 PRO A CA 1
ATOM 712 C C . PRO A 1 93 ? 22.015 21.869 18.889 1.00 27.94 95 PRO A C 1
ATOM 713 O O . PRO A 1 93 ? 22.418 22.532 17.923 1.00 28.19 95 PRO A O 1
ATOM 717 N N . SER A 1 94 ? 22.250 22.197 20.160 1.00 27.48 96 SER A N 1
ATOM 718 C CA . SER A 1 94 ? 23.224 23.214 20.558 1.00 26.96 96 SER A CA 1
ATOM 719 C C . SER A 1 94 ? 24.572 22.510 20.746 1.00 26.87 96 SER A C 1
ATOM 720 O O . SER A 1 94 ? 24.664 21.290 20.571 1.00 26.87 96 SER A O 1
ATOM 723 N N . LEU A 1 95 ? 25.617 23.249 21.105 1.00 26.37 97 LEU A N 1
ATOM 724 C CA . LEU A 1 95 ? 26.868 22.568 21.367 1.00 25.98 97 LEU A CA 1
ATOM 725 C C . LEU A 1 95 ? 26.776 21.885 22.722 1.00 25.83 97 LEU A C 1
ATOM 726 O O . LEU A 1 95 ? 27.208 20.737 22.864 1.00 26.01 97 LEU A O 1
ATOM 731 N N . GLU A 1 96 ? 26.188 22.591 23.694 1.00 25.08 98 GLU A N 1
ATOM 732 C CA . GLU A 1 96 ? 26.016 22.088 25.046 1.00 24.13 98 GLU A CA 1
ATOM 733 C C . GLU A 1 96 ? 25.307 20.742 25.068 1.00 23.90 98 GLU A C 1
ATOM 734 O O . GLU A 1 96 ? 25.748 19.836 25.764 1.00 24.11 98 GLU A O 1
ATOM 740 N N . GLU A 1 97 ? 24.228 20.598 24.297 1.00 23.65 99 GLU A N 1
ATOM 741 C CA . GLU A 1 97 ? 23.466 19.335 24.257 1.00 23.39 99 GLU A CA 1
ATOM 742 C C . GLU A 1 97 ? 24.349 18.139 23.898 1.00 22.76 99 GLU A C 1
ATOM 743 O O . GLU A 1 97 ? 24.167 17.040 24.426 1.00 22.87 99 GLU A O 1
ATOM 749 N N . LEU A 1 98 ? 25.316 18.365 23.018 1.00 21.82 100 LEU A N 1
ATOM 750 C CA . LEU A 1 98 ? 26.215 17.310 22.603 1.00 21.02 100 LEU A CA 1
ATOM 751 C C . LEU A 1 98 ? 27.171 16.953 23.716 1.00 20.67 100 LEU A C 1
ATOM 752 O O . LEU A 1 98 ? 27.534 15.777 23.880 1.00 20.55 100 LEU A O 1
ATOM 757 N N . PHE A 1 99 ? 27.599 17.986 24.443 1.00 20.03 101 PHE A N 1
ATOM 758 C CA . PHE A 1 99 ? 28.537 17.845 25.544 1.00 19.32 101 PHE A CA 1
ATOM 759 C C . PHE A 1 99 ? 27.881 17.027 26.641 1.00 19.26 101 PHE A C 1
ATOM 760 O O . PHE A 1 99 ? 28.381 15.961 27.023 1.00 19.00 101 PHE A O 1
ATOM 768 N N . VAL A 1 100 ? 26.751 17.550 27.117 1.00 18.87 102 VAL A N 1
ATOM 769 C CA . VAL A 1 100 ? 25.821 16.851 27.981 1.00 19.00 102 VAL A CA 1
ATOM 770 C C . VAL A 1 100 ? 25.597 15.388 27.538 1.00 19.26 102 VAL A C 1
ATOM 771 O O . VAL A 1 100 ? 25.696 14.470 28.359 1.00 19.35 102 VAL A O 1
ATOM 775 N N . ALA A 1 101 ? 25.315 15.176 26.248 1.00 19.48 103 ALA A N 1
ATOM 776 C CA . ALA A 1 101 ? 25.173 13.818 25.673 1.00 19.63 103 ALA A CA 1
ATOM 777 C C . ALA A 1 101 ? 26.394 12.956 25.986 1.00 19.89 103 ALA A C 1
ATOM 778 O O . ALA A 1 101 ? 26.274 11.831 26.505 1.00 19.58 103 ALA A O 1
ATOM 780 N N . ILE A 1 102 ? 27.565 13.516 25.673 1.00 20.07 104 ILE A N 1
ATOM 781 C CA . ILE A 1 102 ? 28.834 12.818 25.788 1.00 20.29 104 ILE A CA 1
ATOM 782 C C . ILE A 1 102 ? 29.142 12.500 27.255 1.00 20.31 104 ILE A C 1
ATOM 783 O O . ILE A 1 102 ? 29.643 11.412 27.571 1.00 20.42 104 ILE A O 1
ATOM 788 N N . GLU A 1 103 ? 28.795 13.437 28.137 1.00 20.49 105 GLU A N 1
ATOM 789 C CA . GLU A 1 103 ? 29.092 13.337 29.569 1.00 20.73 105 GLU A CA 1
ATOM 790 C C . GLU A 1 103 ? 28.339 12.237 30.291 1.00 20.18 105 GLU A C 1
ATOM 791 O O . GLU A 1 103 ? 28.871 11.657 31.226 1.00 19.89 105 GLU A O 1
ATOM 797 N N . GLU A 1 104 ? 27.102 11.969 29.867 1.00 20.00 106 GLU A N 1
ATOM 798 C CA . GLU A 1 104 ? 26.263 10.922 30.465 1.00 19.61 106 GLU A CA 1
ATOM 799 C C . GLU A 1 104 ? 26.694 9.565 29.959 1.00 19.33 106 GLU A C 1
ATOM 800 O O . GLU A 1 104 ? 26.436 8.544 30.601 1.00 19.43 106 GLU A O 1
ATOM 806 N N . GLN A 1 105 ? 27.333 9.584 28.787 1.00 18.94 107 GLN A N 1
ATOM 807 C CA . GLN A 1 105 ? 27.978 8.433 28.148 1.00 18.37 107 GLN A CA 1
ATOM 808 C C . GLN A 1 105 ? 29.330 8.109 28.843 1.00 17.80 107 GLN A C 1
ATOM 809 O O . GLN A 1 105 ? 29.760 8.851 29.727 1.00 17.83 107 GLN A O 1
ATOM 815 N N . LYS A 1 106 ? 29.975 6.997 28.470 1.00 16.92 108 LYS A N 1
ATOM 816 C CA . LYS A 1 106 ? 31.347 6.688 28.921 1.00 15.85 108 LYS A CA 1
ATOM 817 C C . LYS A 1 106 ? 32.450 6.554 27.819 1.00 15.19 108 LYS A C 1
ATOM 818 O O . LYS A 1 106 ? 33.639 6.420 28.126 1.00 15.47 108 LYS A O 1
ATOM 824 N N . PHE A 1 107 ? 32.054 6.605 26.553 1.00 14.21 109 PHE A N 1
ATOM 825 C CA . PHE A 1 107 ? 32.976 6.512 25.421 1.00 13.09 109 PHE A CA 1
ATOM 826 C C . PHE A 1 107 ? 33.781 7.806 25.237 1.00 12.80 109 PHE A C 1
ATOM 827 O O . PHE A 1 107 ? 33.214 8.902 25.121 1.00 12.85 109 PHE A O 1
ATOM 835 N N . ASN A 1 108 ? 35.100 7.672 25.214 1.00 12.39 110 ASN A N 1
ATOM 836 C CA . ASN A 1 108 ? 35.997 8.801 25.010 1.00 12.05 110 ASN A CA 1
ATOM 837 C C . ASN A 1 108 ? 35.990 9.356 23.559 1.00 12.51 110 ASN A C 1
ATOM 838 O O . ASN A 1 108 ? 37.017 9.430 22.876 1.00 12.55 110 ASN A O 1
ATOM 843 N N . LEU A 1 109 ? 34.812 9.745 23.082 1.00 13.02 111 LEU A N 1
ATOM 844 C CA . LEU A 1 109 ? 34.694 10.464 21.822 1.00 13.18 111 LEU A CA 1
ATOM 845 C C . LEU A 1 109 ? 35.503 11.743 21.883 1.00 13.99 111 LEU A C 1
ATOM 846 O O . LEU A 1 109 ? 35.483 12.454 22.887 1.00 13.38 111 LEU A O 1
ATOM 851 N N . LYS A 1 110 ? 36.228 12.02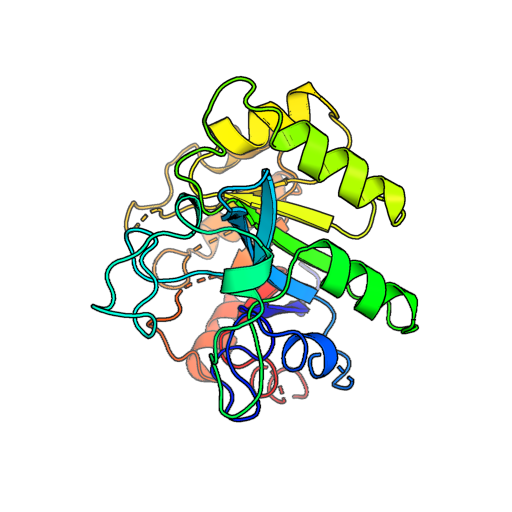1 20.808 1.00 15.14 112 LYS A N 1
ATOM 852 C CA . LYS A 1 110 ? 36.867 13.314 20.634 1.00 16.10 112 LYS A CA 1
ATOM 853 C C . LYS A 1 110 ? 36.142 14.004 19.488 1.00 16.95 112 LYS A C 1
ATOM 854 O O . LYS A 1 110 ? 35.464 13.333 18.708 1.00 17.50 112 LYS A O 1
ATOM 860 N N . LEU A 1 111 ? 36.262 15.332 19.391 1.00 17.50 113 LEU A N 1
ATOM 861 C CA . LEU A 1 111 ? 35.519 16.088 18.383 1.00 17.67 113 LEU A CA 1
ATOM 862 C C . LEU A 1 111 ? 36.404 16.972 17.487 1.00 17.93 113 LEU A C 1
ATOM 863 O O . LEU A 1 111 ? 37.393 17.585 17.940 1.00 18.06 113 LEU A O 1
ATOM 868 N N . ASN A 1 112 ? 36.035 17.027 16.208 1.00 17.81 114 ASN A N 1
ATOM 869 C CA . ASN A 1 112 ? 36.472 18.102 15.329 1.00 17.18 114 ASN A CA 1
ATOM 870 C C . ASN A 1 112 ? 35.344 19.121 15.098 1.00 16.97 114 ASN A C 1
ATOM 871 O O . ASN A 1 112 ? 34.332 18.823 14.465 1.00 16.36 114 ASN A O 1
ATOM 876 N N . LEU A 1 113 ? 35.536 20.321 15.638 1.00 16.95 115 LEU A N 1
ATOM 877 C CA . LEU A 1 113 ? 34.585 21.401 15.488 1.00 17.00 115 LEU A CA 1
ATOM 878 C C . LEU A 1 113 ? 35.018 22.355 14.377 1.00 17.26 115 LEU A C 1
ATOM 879 O O . LEU A 1 113 ? 36.052 23.016 14.508 1.00 17.58 115 LEU A O 1
ATOM 884 N N . GLU A 1 114 ? 34.251 22.411 13.277 1.00 17.08 116 GLU A N 1
ATOM 885 C CA . GLU A 1 114 ? 34.482 23.443 12.264 1.00 17.02 116 GLU A CA 1
ATOM 886 C C . GLU A 1 114 ? 33.732 24.764 12.576 1.00 16.81 116 GLU A C 1
ATOM 887 O O . GLU A 1 114 ? 32.506 24.787 12.769 1.00 16.56 116 GLU A O 1
ATOM 893 N N . LEU A 1 115 ? 34.491 25.851 12.631 1.00 16.19 117 LEU A N 1
ATOM 894 C CA . LEU A 1 115 ? 33.895 27.161 12.712 1.00 16.15 117 LEU A CA 1
ATOM 895 C C . LEU A 1 115 ? 33.362 27.557 11.330 1.00 15.65 117 LEU A C 1
ATOM 896 O O . LEU A 1 115 ? 34.086 28.120 10.511 1.00 14.84 117 LEU A O 1
ATOM 901 N N . LYS A 1 116 ? 32.103 27.212 11.082 1.00 15.76 118 LYS A N 1
ATOM 902 C CA . LYS A 1 116 ? 31.411 27.576 9.855 1.00 16.53 118 LYS A CA 1
ATOM 903 C C . LYS A 1 116 ? 30.983 29.026 9.973 1.00 17.22 118 LYS A C 1
ATOM 904 O O . LYS A 1 116 ? 30.063 29.380 10.716 1.00 16.83 118 LYS A O 1
ATOM 910 N N . GLY A 1 117 ? 31.655 29.856 9.186 1.00 18.33 119 GLY A N 1
ATOM 911 C CA . GLY A 1 117 ? 32.041 31.166 9.657 1.00 19.18 119 GLY A CA 1
ATOM 912 C C . GLY A 1 117 ? 31.723 32.336 8.794 1.00 19.75 119 GLY A C 1
ATOM 913 O O . GLY A 1 117 ? 32.452 32.683 7.864 1.00 20.23 119 GLY A O 1
ATOM 914 N N . GLU A 1 118 ? 30.608 32.955 9.116 1.00 20.29 120 GLU A N 1
ATOM 915 C CA . GLU A 1 118 ? 30.419 34.316 8.723 1.00 20.55 120 GLU A CA 1
ATOM 916 C C . GLU A 1 118 ? 31.270 35.074 9.746 1.00 20.32 120 GLU A C 1
ATOM 917 O O . GLU A 1 118 ? 32.236 35.748 9.379 1.00 20.15 120 GLU A O 1
ATOM 923 N N . GLU A 1 119 ? 30.959 34.864 11.028 1.00 20.15 121 GLU A N 1
ATOM 924 C CA . GLU A 1 119 ? 31.418 35.742 12.109 1.00 20.35 121 GLU A CA 1
ATOM 925 C C . GLU A 1 119 ? 32.294 35.110 13.212 1.00 19.93 121 GLU A C 1
ATOM 926 O O . GLU A 1 119 ? 32.381 35.612 14.342 1.00 19.63 121 GLU A O 1
ATOM 932 N N . TRP A 1 120 ? 32.939 34.002 12.882 1.00 19.51 122 TRP A N 1
ATOM 933 C CA . TRP A 1 120 ? 34.055 33.537 13.684 1.00 19.22 122 TRP A CA 1
ATOM 934 C C . TRP A 1 120 ? 35.233 34.449 13.420 1.00 19.66 122 TRP A C 1
ATOM 935 O O . TRP A 1 120 ? 36.146 34.548 14.227 1.00 19.42 122 TRP A O 1
ATOM 946 N N . LYS A 1 121 ? 35.182 35.131 12.283 1.00 20.60 123 LYS A N 1
ATOM 947 C CA . LYS A 1 121 ? 36.262 35.981 11.848 1.00 21.56 123 LYS A CA 1
ATOM 948 C C . LYS A 1 121 ? 36.169 37.285 12.612 1.00 22.16 123 LYS A C 1
ATOM 949 O O . LYS A 1 121 ? 37.180 37.962 12.797 1.00 22.44 123 LYS A O 1
ATOM 955 N N . ARG A 1 122 ? 34.959 37.614 13.078 1.00 22.82 124 ARG A N 1
ATOM 956 C CA . ARG A 1 122 ? 34.683 38.902 13.731 1.00 23.34 124 ARG A CA 1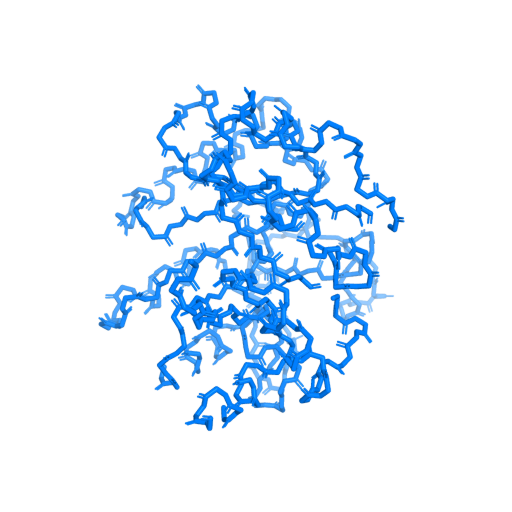
ATOM 957 C C . ARG A 1 122 ? 35.392 39.128 15.079 1.00 23.37 124 ARG A C 1
ATOM 958 O O . ARG A 1 122 ? 35.331 38.289 15.998 1.00 23.37 124 ARG A O 1
ATOM 966 N N . LYS A 1 123 ? 36.054 40.285 15.165 1.00 23.44 125 LYS A N 1
ATOM 967 C CA . LYS A 1 123 ? 36.793 40.733 16.354 1.00 23.02 125 LYS A CA 1
ATOM 968 C C . LYS A 1 123 ? 35.849 41.211 17.476 1.00 22.43 125 LYS A C 1
ATOM 969 O O . LYS A 1 123 ? 34.877 41.957 17.231 1.00 22.03 125 LYS A O 1
ATOM 975 N N . GLU A 1 124 ? 36.235 40.850 18.712 1.00 21.20 126 GLU A N 1
ATOM 976 C CA . GLU A 1 124 ? 35.297 40.218 19.665 1.00 21.03 126 GLU A CA 1
ATOM 977 C C . GLU A 1 124 ? 33.798 40.573 19.650 1.00 20.97 126 GLU A C 1
ATOM 978 O O . GLU A 1 124 ? 33.362 41.684 19.935 1.00 19.97 126 GLU A O 1
ATOM 984 N N . SER A 1 125 ? 33.059 39.536 19.272 1.00 21.55 127 SER A N 1
ATOM 985 C CA . SER A 1 125 ? 31.624 39.415 19.388 1.00 21.54 127 SER A CA 1
ATOM 986 C C . SER A 1 125 ? 31.294 38.860 20.768 1.00 21.46 127 SER A C 1
ATOM 987 O O . SER A 1 125 ? 30.227 39.144 21.317 1.00 21.52 127 SER A O 1
ATOM 990 N N . GLY A 1 126 ? 32.228 38.076 21.314 1.00 21.12 128 GLY A N 1
ATOM 991 C CA . GLY A 1 126 ? 32.022 37.327 22.548 1.00 21.10 128 GLY A CA 1
ATOM 992 C C . GLY A 1 126 ? 31.962 35.853 22.199 1.00 21.34 128 GLY A C 1
ATOM 993 O O . GLY A 1 126 ? 31.915 34.992 23.086 1.00 21.25 128 GLY A O 1
ATOM 994 N N . ASP A 1 127 ? 32.002 35.586 20.890 1.00 21.30 129 ASP A N 1
ATOM 995 C CA . ASP A 1 127 ? 31.749 34.277 20.300 1.00 21.18 129 ASP A CA 1
ATOM 996 C C . ASP A 1 127 ? 32.766 33.237 20.703 1.00 21.30 129 ASP A C 1
ATOM 997 O O . ASP A 1 127 ? 32.409 32.079 20.970 1.00 21.34 129 ASP A O 1
ATOM 1002 N N . HIS A 1 128 ? 34.035 33.642 20.725 1.00 21.22 130 HIS A N 1
ATOM 1003 C CA . HIS A 1 128 ? 35.129 32.701 20.970 1.00 21.06 130 HIS A CA 1
ATOM 1004 C C . HIS A 1 128 ? 35.247 32.358 22.446 1.00 20.85 130 HIS A C 1
ATOM 1005 O O . HIS A 1 128 ? 35.473 31.204 22.792 1.00 21.18 130 HIS A O 1
ATOM 1012 N N . GLN A 1 129 ? 35.094 33.359 23.307 1.00 20.45 131 GLN A N 1
ATOM 1013 C CA . GLN A 1 129 ? 35.029 33.115 24.734 1.00 20.13 131 GLN A CA 1
ATOM 1014 C C . GLN A 1 129 ? 33.835 32.277 25.114 1.00 19.14 131 GLN A C 1
ATOM 1015 O O . GLN A 1 129 ? 33.926 31.459 26.017 1.00 19.14 131 GLN A O 1
ATOM 1021 N N . ARG A 1 130 ? 32.711 32.495 24.434 1.00 18.29 132 ARG A N 1
ATOM 1022 C CA . ARG A 1 130 ? 31.500 31.725 24.687 1.00 17.23 132 ARG A CA 1
ATOM 1023 C C . ARG A 1 130 ? 31.821 30.279 24.406 1.00 16.26 132 ARG A C 1
ATOM 1024 O O . ARG A 1 130 ? 31.461 29.389 25.184 1.00 16.10 132 ARG A O 1
ATOM 1032 N N . LEU A 1 131 ? 32.531 30.062 23.301 1.00 15.11 133 LEU A N 1
ATOM 1033 C CA . LEU A 1 131 ? 32.913 28.732 22.912 1.00 13.98 133 LEU A CA 1
ATOM 1034 C C . LEU A 1 131 ? 33.833 28.111 23.952 1.00 14.21 133 LEU A C 1
ATOM 1035 O O . LEU A 1 131 ? 33.583 26.993 24.422 1.00 14.93 133 LEU A O 1
ATOM 1040 N N . LEU A 1 132 ? 34.885 28.835 24.317 1.00 13.49 134 LEU A N 1
ATOM 1041 C CA . LEU A 1 132 ? 35.943 28.251 25.116 1.00 13.30 134 LEU A CA 1
ATOM 1042 C C . LEU A 1 132 ? 35.443 27.885 26.491 1.00 13.32 134 LEU A C 1
ATOM 1043 O O . LEU A 1 132 ? 35.694 26.763 26.952 1.00 13.50 134 LEU A O 1
ATOM 1048 N N . LEU A 1 133 ? 34.721 28.822 27.115 1.00 12.98 135 LEU A N 1
ATOM 1049 C CA . LEU A 1 133 ? 34.158 28.650 28.450 1.00 12.99 135 LEU A CA 1
ATOM 1050 C C . LEU A 1 133 ? 33.201 27.496 28.497 1.00 13.13 135 LEU A C 1
ATOM 1051 O O . LEU A 1 133 ? 33.136 26.792 29.510 1.00 12.53 135 LEU A O 1
ATOM 1056 N N . LEU A 1 134 ? 32.454 27.323 27.397 1.00 13.83 136 LEU A N 1
ATOM 1057 C CA . LEU A 1 134 ? 31.561 26.178 27.217 1.00 14.46 136 LEU A CA 1
ATOM 1058 C C . LEU A 1 134 ? 32.374 24.897 27.220 1.00 15.11 136 LEU A C 1
ATOM 1059 O O . LEU A 1 134 ? 32.118 24.004 28.035 1.00 15.47 136 LEU A O 1
ATOM 1064 N N . VAL A 1 135 ? 33.370 24.821 26.341 1.00 15.63 137 VAL A N 1
ATOM 1065 C CA . VAL A 1 135 ? 34.285 23.698 26.350 1.00 16.44 137 VAL A CA 1
ATOM 1066 C C . VAL A 1 135 ? 34.765 23.335 27.759 1.00 17.17 137 VAL A C 1
ATOM 1067 O O . VAL A 1 135 ? 34.625 22.189 28.172 1.00 17.50 137 VAL A O 1
ATOM 1071 N N . GLU A 1 136 ? 35.302 24.297 28.503 1.00 17.78 138 GLU A N 1
ATOM 1072 C CA . GLU A 1 136 ? 35.902 23.956 29.790 1.00 18.93 138 GLU A CA 1
ATOM 1073 C C . GLU A 1 136 ? 34.871 23.703 30.877 1.00 18.58 138 GLU A C 1
ATOM 1074 O O . GLU A 1 136 ? 35.156 23.020 31.867 1.00 18.60 138 GLU A O 1
ATOM 1080 N N . LYS A 1 137 ? 33.671 24.233 30.679 1.00 18.61 139 LYS A N 1
ATOM 1081 C CA . LYS A 1 137 ? 32.586 23.942 31.596 1.00 18.77 139 LYS A CA 1
ATOM 1082 C C . LYS A 1 137 ? 32.172 22.475 31.468 1.00 18.88 139 LYS A C 1
ATOM 1083 O O . LYS A 1 137 ? 31.363 21.989 32.245 1.00 19.05 139 LYS A O 1
ATOM 1089 N N . TYR A 1 138 ? 32.730 21.774 30.489 1.00 18.80 140 TYR A N 1
ATOM 1090 C CA . TYR A 1 138 ? 32.444 20.352 30.310 1.00 18.87 140 TYR A CA 1
ATOM 1091 C C . TYR A 1 138 ? 33.739 19.543 30.285 1.00 19.05 140 TYR A C 1
ATOM 1092 O O . TYR A 1 138 ? 33.770 18.385 29.859 1.00 18.55 140 TYR A O 1
ATOM 1101 N N . HIS A 1 139 ? 34.799 20.182 30.779 1.00 19.59 141 HIS A N 1
ATOM 1102 C CA . HIS A 1 139 ? 36.133 19.601 30.850 1.00 19.99 141 HIS A CA 1
ATOM 1103 C C . HIS A 1 139 ? 36.433 18.890 29.546 1.00 20.33 141 HIS A C 1
ATOM 1104 O O . HIS A 1 139 ? 36.931 17.770 29.545 1.00 20.73 141 HIS A O 1
ATOM 1119 N N . GLN A 1 141 ? 38.337 20.260 27.130 1.00 19.73 143 GLN A N 1
ATOM 1120 C CA . GLN A 1 141 ? 39.588 20.847 26.598 1.00 19.39 143 GLN A CA 1
ATOM 1121 C C . GLN A 1 141 ? 40.488 19.848 25.835 1.00 19.42 143 GLN A C 1
ATOM 1122 O O . GLN A 1 141 ? 41.060 20.174 24.793 1.00 19.28 143 GLN A O 1
ATOM 1128 N N . GLU A 1 142 ? 40.642 18.639 26.369 1.00 19.47 144 GLU A N 1
ATOM 1129 C CA . GLU A 1 142 ? 41.648 17.726 25.826 1.00 19.30 144 GLU A CA 1
ATOM 1130 C C . GLU A 1 142 ? 41.056 16.749 24.789 1.00 18.11 144 GLU A C 1
ATOM 1131 O O . GLU A 1 142 ? 41.781 15.914 24.239 1.00 17.78 144 GLU A O 1
ATOM 1137 N N . ARG A 1 143 ? 39.760 16.928 24.497 1.00 16.91 145 ARG A N 1
ATOM 1138 C CA . ARG A 1 143 ? 38.994 16.120 23.547 1.00 16.33 145 ARG A CA 1
ATOM 1139 C C . ARG A 1 143 ? 38.407 16.917 22.362 1.00 16.54 145 ARG A C 1
ATOM 1140 O O . ARG A 1 143 ? 37.468 16.459 21.681 1.00 16.70 145 ARG A O 1
ATOM 1148 N N . VAL A 1 144 ? 38.940 18.109 22.106 1.00 16.13 146 VAL A N 1
ATOM 1149 C CA . VAL A 1 144 ? 38.336 19.025 21.147 1.00 15.11 146 VAL A CA 1
ATOM 1150 C C . VAL A 1 144 ? 39.422 19.683 20.309 1.00 15.42 146 VAL A C 1
ATOM 1151 O O . VAL A 1 144 ? 40.397 20.232 20.848 1.00 15.65 146 VAL A O 1
ATOM 1155 N N . ASP A 1 145 ? 39.227 19.622 18.993 1.00 15.22 147 ASP A N 1
ATOM 1156 C CA . ASP A 1 145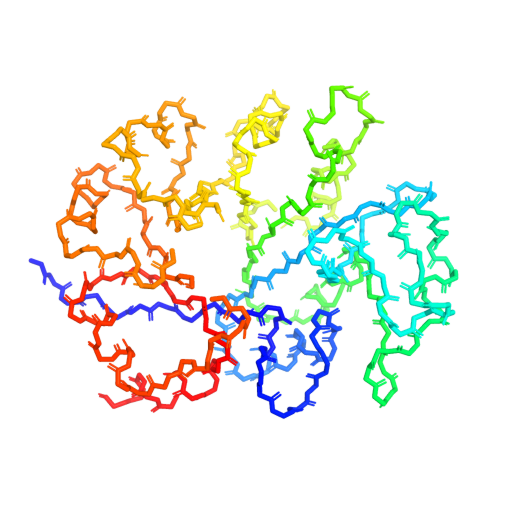 ? 40.122 20.210 18.021 1.00 15.15 147 ASP A CA 1
ATOM 1157 C C . ASP A 1 145 ? 39.312 21.128 17.107 1.00 15.20 147 ASP A C 1
ATOM 1158 O O . ASP A 1 145 ? 38.339 20.691 16.485 1.00 15.41 147 ASP A O 1
ATOM 1163 N N . TYR A 1 146 ? 39.700 22.401 17.031 1.00 14.94 148 TYR A N 1
ATOM 1164 C CA . TYR A 1 146 ? 38.940 23.398 16.257 1.00 14.48 148 TYR A CA 1
ATOM 1165 C C . TYR A 1 146 ? 39.574 23.575 14.895 1.00 14.86 148 TYR A C 1
ATOM 1166 O O . TYR A 1 146 ? 40.813 23.643 14.773 1.00 15.55 148 TYR A O 1
ATOM 1175 N N . CYS A 1 147 ? 38.739 23.659 13.861 1.00 14.47 149 CYS A N 1
ATOM 1176 C CA . CYS A 1 147 ? 39.256 23.853 12.516 1.00 14.13 149 CYS A CA 1
ATOM 1177 C C . CYS A 1 147 ? 38.412 24.814 11.684 1.00 13.91 149 CYS A C 1
ATOM 1178 O O . CYS A 1 147 ? 37.267 25.131 12.051 1.00 14.37 149 CYS A O 1
ATOM 1181 N N . SER A 1 148 ? 38.997 25.276 10.573 1.00 13.11 150 SER A N 1
ATOM 1182 C CA . SER A 1 148 ? 38.369 26.248 9.700 1.00 12.46 150 SER A CA 1
ATOM 1183 C C . SER A 1 148 ? 39.111 26.345 8.382 1.00 12.02 150 SER A C 1
ATOM 1184 O O . SER A 1 148 ? 40.305 26.021 8.303 1.00 12.01 150 SER A O 1
ATOM 1187 N N . PHE A 1 149 ? 38.391 26.771 7.346 1.00 11.56 151 PHE A N 1
ATOM 1188 C CA . PHE A 1 149 ? 39.010 27.207 6.102 1.00 11.11 151 PHE A CA 1
ATOM 1189 C C . PHE A 1 149 ? 39.609 28.573 6.260 1.00 11.35 151 PHE A C 1
ATOM 1190 O O . PHE A 1 149 ? 40.601 28.890 5.611 1.00 12.13 151 PHE A O 1
ATOM 1198 N N . HIS A 1 150 ? 39.020 29.367 7.145 1.00 11.35 152 HIS A N 1
ATOM 1199 C CA . HIS A 1 150 ? 39.477 30.715 7.427 1.00 11.53 152 HIS A CA 1
ATOM 1200 C C . HIS A 1 150 ? 40.345 30.757 8.683 1.00 11.47 152 HIS A C 1
ATOM 1201 O O . HIS A 1 150 ? 39.841 30.722 9.793 1.00 11.54 152 HIS A O 1
ATOM 1208 N N . HIS A 1 151 ? 41.656 30.846 8.495 1.00 11.74 153 HIS A N 1
ATOM 1209 C CA . HIS A 1 151 ? 42.599 30.623 9.593 1.00 12.18 153 HIS A CA 1
ATOM 1210 C C . HIS A 1 151 ? 42.707 31.763 10.572 1.00 12.12 153 HIS A C 1
ATOM 1211 O O . HIS A 1 151 ? 43.194 31.590 11.700 1.00 13.02 153 HIS A O 1
ATOM 1218 N N . GLU A 1 152 ? 42.213 32.922 10.172 1.00 11.83 154 GLU A N 1
ATOM 1219 C CA . GLU A 1 152 ? 42.168 34.025 11.087 1.00 11.67 154 GLU A CA 1
ATOM 1220 C C . GLU A 1 152 ? 41.257 33.716 12.239 1.00 10.90 154 GLU A C 1
ATOM 1221 O O . GLU A 1 152 ? 41.506 34.182 13.335 1.00 11.30 154 GLU A O 1
ATOM 1227 N N . ALA A 1 153 ? 40.209 32.928 12.002 1.00 10.14 155 ALA A N 1
ATOM 1228 C CA . ALA A 1 153 ? 39.235 32.619 13.058 1.00 9.43 155 ALA A CA 1
ATOM 1229 C C . ALA A 1 153 ? 39.889 31.827 14.191 1.00 9.35 155 ALA A C 1
ATOM 1230 O O . ALA A 1 153 ? 39.631 32.071 15.379 1.00 9.34 155 ALA A O 1
ATOM 1232 N N . LEU A 1 154 ? 40.753 30.889 13.807 1.00 8.91 156 LEU A N 1
ATOM 1233 C CA . LEU A 1 154 ? 41.487 30.078 14.747 1.00 8.00 156 LEU A CA 1
ATOM 1234 C C . LEU A 1 154 ? 42.418 30.944 15.580 1.00 8.05 156 LEU A C 1
ATOM 1235 O O . LEU A 1 154 ? 42.473 30.796 16.787 1.00 7.82 156 LEU A O 1
ATOM 1240 N N . ALA A 1 155 ? 43.125 31.878 14.943 1.00 8.36 157 ALA A N 1
ATOM 1241 C CA . ALA A 1 155 ? 44.043 32.773 15.662 1.00 8.55 157 ALA A CA 1
ATOM 1242 C C . ALA A 1 155 ? 43.387 33.454 16.874 1.00 9.01 157 ALA A C 1
ATOM 1243 O O . ALA A 1 155 ? 44.019 33.665 17.901 1.00 8.79 157 ALA A O 1
ATOM 1245 N N . HIS A 1 156 ? 42.105 33.769 16.739 1.00 10.14 158 HIS A N 1
ATOM 1246 C CA . HIS A 1 156 ? 41.332 34.410 17.786 1.00 11.09 158 HIS A CA 1
ATOM 1247 C C . HIS A 1 156 ? 41.145 33.484 18.975 1.00 11.10 158 HIS A C 1
ATOM 1248 O O . HIS A 1 156 ? 41.128 33.935 20.124 1.00 11.37 158 HIS A O 1
ATOM 1255 N N . LEU A 1 157 ? 41.001 32.191 18.711 1.00 10.90 159 LEU A N 1
ATOM 1256 C CA . LEU A 1 157 ? 40.918 31.233 19.807 1.00 11.09 159 LEU A CA 1
ATOM 1257 C C . LEU A 1 157 ? 42.251 31.161 20.536 1.00 10.96 159 LEU A C 1
ATOM 1258 O O . LEU A 1 157 ? 42.351 31.409 21.743 1.00 11.47 159 LEU A O 1
ATOM 1263 N N . LYS A 1 158 ? 43.272 30.822 19.763 1.00 10.40 160 LYS A N 1
ATOM 1264 C CA . LYS A 1 158 ? 44.662 30.815 20.177 1.00 9.41 160 LYS A CA 1
ATOM 1265 C C . LYS A 1 158 ? 45.026 32.058 21.019 1.00 9.15 160 LYS A C 1
ATOM 1266 O O . LYS A 1 158 ? 45.730 31.952 22.031 1.00 8.87 160 LYS A O 1
ATOM 1272 N N . ALA A 1 159 ? 44.524 33.222 20.615 1.00 8.82 161 ALA A N 1
ATOM 1273 C CA . ALA A 1 159 ? 44.790 34.460 21.357 1.00 9.08 161 ALA A CA 1
ATOM 1274 C C . ALA A 1 159 ? 44.267 34.408 22.802 1.00 8.94 161 ALA A C 1
ATOM 1275 O O . ALA A 1 159 ? 44.939 34.872 23.723 1.00 8.86 161 ALA A O 1
ATOM 1277 N N . LEU A 1 160 ? 43.081 33.829 22.989 1.00 8.75 162 LEU A N 1
ATOM 1278 C CA . LEU A 1 160 ? 42.463 33.733 24.301 1.00 8.67 162 LEU A CA 1
ATOM 1279 C C . LEU A 1 160 ? 43.042 32.583 25.085 1.00 8.88 162 LEU A C 1
ATOM 1280 O O . LEU A 1 160 ? 43.305 32.687 26.275 1.00 8.60 162 LEU A O 1
ATOM 1285 N N . CYS A 1 161 ? 43.253 31.480 24.392 1.00 9.82 163 CYS A N 1
ATOM 1286 C CA . CYS A 1 161 ? 43.801 30.311 25.009 1.00 10.07 163 CYS A CA 1
ATOM 1287 C C . CYS A 1 161 ? 44.757 29.531 24.067 1.00 10.34 163 CYS A C 1
ATOM 1288 O O . CYS A 1 161 ? 44.317 28.758 23.223 1.00 10.27 163 CYS A O 1
ATOM 1291 N N . PRO A 1 162 ? 46.075 29.732 24.228 1.00 10.69 164 PRO A N 1
ATOM 1292 C CA . PRO A 1 162 ? 47.069 29.099 23.354 1.00 10.86 164 PRO A CA 1
ATOM 1293 C C . PRO A 1 162 ? 47.075 27.570 23.421 1.00 11.12 164 PRO A C 1
ATOM 1294 O O . PRO A 1 162 ? 47.586 26.922 22.501 1.00 11.79 164 PRO A O 1
ATOM 1298 N N . ASP A 1 163 ? 46.527 26.995 24.486 1.00 10.81 165 ASP A N 1
ATOM 1299 C CA . ASP A 1 163 ? 46.493 25.532 24.642 1.00 10.67 165 ASP A CA 1
ATOM 1300 C C . ASP A 1 163 ? 45.563 24.865 23.668 1.00 10.40 165 ASP A C 1
ATOM 1301 O O . ASP A 1 163 ? 45.664 23.667 23.468 1.00 10.86 165 ASP A O 1
ATOM 1306 N N . VAL A 1 164 ? 44.622 25.611 23.098 1.00 10.05 166 VAL A N 1
ATOM 1307 C CA . VAL A 1 164 ? 43.613 24.983 22.267 1.00 9.63 166 VAL A CA 1
ATOM 1308 C C . VAL A 1 164 ? 44.312 24.257 21.135 1.00 10.06 166 VAL A C 1
ATOM 1309 O O . VAL A 1 164 ? 45.338 24.728 20.628 1.00 9.87 166 VAL A O 1
ATOM 1313 N N . LYS A 1 165 ? 43.765 23.099 20.775 1.00 10.25 167 LYS A N 1
ATOM 1314 C CA . LYS A 1 165 ? 44.199 22.370 19.591 1.00 10.50 167 LYS A CA 1
ATOM 1315 C C . LYS A 1 165 ? 43.432 22.804 18.325 1.00 9.79 167 LYS A C 1
ATOM 1316 O O . LYS A 1 165 ? 42.204 22.867 18.309 1.00 9.54 167 LYS A O 1
ATOM 1322 N N . ILE A 1 166 ? 44.184 23.106 17.270 1.00 9.52 168 ILE A N 1
ATOM 1323 C CA . ILE A 1 166 ? 43.611 23.581 16.012 1.00 8.62 168 ILE A CA 1
ATOM 1324 C C . ILE A 1 166 ? 44.188 22.881 14.777 1.00 8.81 168 ILE A C 1
ATOM 1325 O O . ILE A 1 166 ? 45.389 22.570 14.701 1.00 8.61 168 ILE A O 1
ATOM 1330 N N . THR A 1 167 ? 43.301 22.628 13.821 1.00 8.80 169 THR A N 1
ATOM 1331 C CA . THR A 1 167 ? 43.677 22.034 12.553 1.00 8.69 169 THR A CA 1
ATOM 1332 C C . THR A 1 167 ? 43.360 23.045 11.471 1.00 9.23 169 THR A C 1
ATOM 1333 O O . THR A 1 167 ? 42.239 23.551 11.395 1.00 9.21 169 THR A O 1
ATOM 1337 N N . TYR A 1 168 ? 44.349 23.348 10.640 1.00 9.38 170 TYR A N 1
ATOM 1338 C CA . TYR A 1 168 ? 44.130 24.232 9.515 1.00 9.68 170 TYR A CA 1
ATOM 1339 C C . TYR A 1 168 ? 43.498 23.403 8.404 1.00 10.09 170 TYR A C 1
ATOM 1340 O O . TYR A 1 168 ? 43.990 22.297 8.092 1.00 10.28 170 TYR A O 1
ATOM 1349 N N . LEU A 1 169 ? 42.404 23.923 7.831 1.00 9.93 171 LEU A N 1
ATOM 1350 C CA . LEU A 1 169 ? 41.708 23.288 6.712 1.00 9.27 171 LEU A CA 1
ATOM 1351 C C . LEU A 1 169 ? 42.114 23.917 5.381 1.00 9.15 171 LEU A C 1
ATOM 1352 O O . LEU A 1 169 ? 42.011 25.132 5.226 1.00 9.72 171 LEU A O 1
ATOM 1357 N N . PHE A 1 170 ? 42.526 23.104 4.411 1.00 8.81 172 PHE A N 1
ATOM 1358 C CA . PHE A 1 170 ? 42.897 23.638 3.104 1.00 9.13 172 PHE A CA 1
ATOM 1359 C C . PHE A 1 170 ? 41.909 23.383 1.978 1.00 10.09 172 PHE A C 1
ATOM 1360 O O . PHE A 1 170 ? 40.865 22.753 2.176 1.00 10.46 172 PHE A O 1
ATOM 1368 N N . ASN A 1 171 ? 42.278 23.864 0.786 1.00 10.94 173 ASN A N 1
ATOM 1369 C CA . ASN A 1 171 ? 41.520 23.679 -0.446 1.00 11.21 173 ASN A CA 1
ATOM 1370 C C . ASN A 1 171 ? 40.126 24.297 -0.344 1.00 12.19 173 ASN A C 1
ATOM 1371 O O . ASN A 1 171 ? 39.122 23.688 -0.763 1.00 12.11 173 ASN A O 1
ATOM 1376 N N . TYR A 1 172 ? 40.079 25.508 0.214 1.00 12.93 174 TYR A N 1
ATOM 1377 C CA . TYR A 1 172 ? 38.830 26.219 0.401 1.00 13.64 174 TYR A CA 1
ATOM 1378 C C . TYR A 1 172 ? 37.941 26.183 -0.831 1.00 14.04 174 TYR A C 1
ATOM 1379 O O . TYR A 1 172 ? 36.933 25.474 -0.798 1.00 15.93 174 TYR A O 1
ATOM 1396 N N . GLY A 1 174 ? 38.365 24.752 -3.785 1.00 13.09 176 GLY A N 1
ATOM 1397 C CA . GLY A 1 174 ? 39.175 23.984 -4.709 1.00 13.38 176 GLY A CA 1
ATOM 1398 C C . GLY A 1 174 ? 40.534 24.628 -4.932 1.00 13.96 176 GLY A C 1
ATOM 1399 O O . GLY A 1 174 ? 41.231 24.302 -5.900 1.00 14.17 176 GLY A O 1
ATOM 1400 N N . GLN A 1 175 ? 40.918 25.552 -4.054 1.00 14.00 177 GLN A N 1
ATOM 1401 C CA . GLN A 1 175 ? 42.232 26.132 -4.161 1.00 15.02 177 GLN A CA 1
ATOM 1402 C C . GLN A 1 175 ? 43.219 25.005 -3.955 1.00 14.88 177 GLN A C 1
ATOM 1403 O O . GLN A 1 175 ? 43.049 24.191 -3.044 1.00 15.36 177 GLN A O 1
ATOM 1409 N N . PRO A 1 176 ? 44.242 24.923 -4.822 1.00 14.93 178 PRO A N 1
ATOM 1410 C CA . PRO A 1 176 ? 45.284 23.943 -4.576 1.00 14.55 178 PRO A CA 1
ATOM 1411 C C . PRO A 1 176 ? 45.966 24.260 -3.265 1.00 14.09 178 PRO A C 1
ATOM 1412 O O . PRO A 1 176 ? 46.021 25.414 -2.840 1.00 14.52 178 PRO A O 1
ATOM 1416 N N . THR A 1 177 ? 46.471 23.230 -2.614 1.00 14.00 179 THR A N 1
ATOM 1417 C CA . THR A 1 177 ? 47.270 23.414 -1.416 1.00 13.17 179 THR A CA 1
ATOM 1418 C C . THR A 1 177 ? 48.388 24.390 -1.757 1.00 13.09 179 THR A C 1
ATOM 1419 O O . THR A 1 177 ? 49.041 24.222 -2.798 1.00 13.49 179 THR A O 1
ATOM 1423 N N . PRO A 1 178 ? 48.599 25.430 -0.912 1.00 12.61 180 PRO A N 1
ATOM 1424 C CA . PRO A 1 178 ? 49.657 26.396 -1.218 1.00 12.03 180 PRO A CA 1
ATOM 1425 C C . PRO A 1 178 ? 51.011 25.800 -0.895 1.00 12.03 180 PRO A C 1
ATOM 1426 O O . PRO A 1 178 ? 51.093 24.891 -0.061 1.00 11.67 180 PRO A O 1
ATOM 1430 N N . LE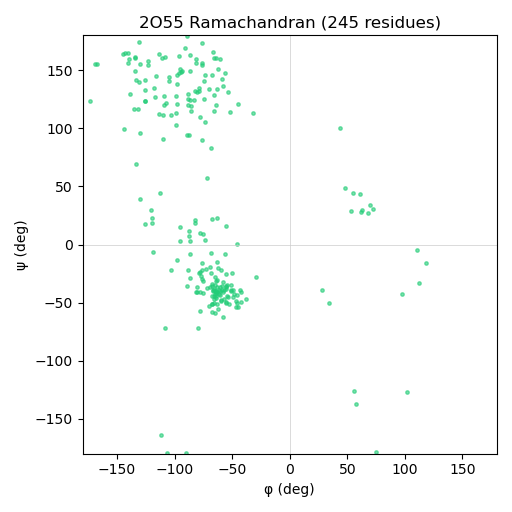U A 1 179 ? 52.070 26.306 -1.532 1.00 12.61 181 LEU A N 1
ATOM 1431 C CA . LEU A 1 179 ? 53.426 25.805 -1.252 1.00 12.10 181 LEU A CA 1
ATOM 1432 C C . LEU A 1 179 ? 53.688 25.908 0.231 1.00 12.16 181 LEU A C 1
ATOM 1433 O O . LEU A 1 179 ? 54.159 24.948 0.817 1.00 13.25 181 LEU A O 1
ATOM 1438 N N . ASP A 1 180 ? 53.330 27.027 0.853 1.00 11.92 182 ASP A N 1
ATOM 1439 C CA . ASP A 1 180 ? 53.637 27.235 2.276 1.00 12.06 182 ASP A CA 1
ATOM 1440 C C . ASP A 1 180 ? 52.663 26.585 3.269 1.00 12.32 182 ASP A C 1
ATOM 1441 O O . ASP A 1 180 ? 52.614 26.984 4.431 1.00 12.21 182 ASP A O 1
ATOM 1446 N N . PHE A 1 181 ? 51.872 25.610 2.847 1.00 12.68 183 PHE A N 1
ATOM 1447 C CA . PHE A 1 181 ? 50.796 25.158 3.725 1.00 13.26 183 PHE A CA 1
ATOM 1448 C C . PHE A 1 181 ? 51.295 24.666 5.063 1.00 13.90 183 PHE A C 1
ATOM 1449 O O . PHE A 1 181 ? 50.616 24.810 6.087 1.00 14.39 183 PHE A O 1
ATOM 1457 N N . VAL A 1 182 ? 52.487 24.088 5.053 1.00 14.45 184 VAL A N 1
ATOM 1458 C CA . VAL A 1 182 ? 53.042 23.493 6.251 1.00 14.73 184 VAL A CA 1
ATOM 1459 C C . VAL A 1 182 ? 53.645 24.593 7.128 1.00 15.15 184 VAL A C 1
ATOM 1460 O O . VAL A 1 182 ? 53.520 24.568 8.343 1.00 15.38 184 VAL A O 1
ATOM 1464 N N . GLU A 1 183 ? 54.250 25.590 6.507 1.00 15.67 185 GLU A N 1
ATOM 1465 C CA . GLU A 1 183 ? 54.742 26.740 7.238 1.00 16.33 185 GLU A CA 1
ATOM 1466 C C . GLU A 1 183 ? 53.613 27.528 7.877 1.00 15.47 185 GLU A C 1
ATOM 1467 O O . GLU A 1 183 ? 53.762 28.034 8.974 1.00 15.80 185 GLU A O 1
ATOM 1473 N N . GLN A 1 184 ? 52.505 27.667 7.160 1.00 14.73 186 GLN A N 1
ATOM 1474 C CA . GLN A 1 184 ? 51.334 28.371 7.653 1.00 13.95 186 GLN A CA 1
ATOM 1475 C C . GLN A 1 184 ? 50.867 27.785 8.981 1.00 13.51 186 GLN A C 1
ATOM 1476 O O . GLN A 1 184 ? 50.630 28.513 9.955 1.00 13.22 186 GLN A O 1
ATOM 1482 N N . ALA A 1 185 ? 50.725 26.459 8.992 1.00 12.64 187 ALA A N 1
ATOM 1483 C CA . ALA A 1 185 ? 50.079 25.768 10.081 1.00 11.78 187 ALA A CA 1
ATOM 1484 C C . ALA A 1 185 ? 50.932 25.830 11.332 1.00 11.39 187 ALA A C 1
ATOM 1485 O O . ALA A 1 185 ? 50.400 25.946 12.431 1.00 11.26 187 ALA A O 1
ATOM 1487 N N . CYS A 1 186 ? 52.254 25.764 11.157 1.00 11.14 188 CYS A N 1
ATOM 1488 C CA . CYS A 1 186 ? 53.205 25.828 12.278 1.00 11.34 188 CYS A CA 1
ATOM 1489 C C . CYS A 1 186 ? 53.234 27.210 12.881 1.00 11.32 188 CYS A C 1
ATOM 1490 O O . CYS A 1 186 ? 53.062 27.387 14.089 1.00 11.77 188 CYS A O 1
ATOM 1493 N N . TYR A 1 187 ? 53.446 28.187 12.016 1.00 10.84 189 TYR A N 1
ATOM 1494 C CA . TYR A 1 187 ? 53.382 29.585 12.387 1.00 10.74 189 TYR A CA 1
ATOM 1495 C C . TYR A 1 187 ? 52.114 29.951 13.166 1.00 10.89 189 TYR A C 1
ATOM 1496 O O . TYR A 1 187 ? 52.159 30.747 14.127 1.00 10.34 189 TYR A O 1
ATOM 1505 N N . GLY A 1 188 ? 50.998 29.354 12.732 1.00 11.02 190 GLY A N 1
ATOM 1506 C CA . GLY A 1 188 ? 49.696 29.559 13.341 1.00 10.90 190 GLY A CA 1
ATOM 1507 C C . GLY A 1 188 ? 49.479 28.611 14.493 1.00 11.45 190 GLY A C 1
ATOM 1508 O O . GLY A 1 188 ? 48.400 28.598 15.088 1.00 11.30 190 GLY A O 1
ATOM 1509 N N . ASP A 1 189 ? 50.500 27.809 14.795 1.00 11.90 191 ASP A N 1
ATOM 1510 C CA . ASP A 1 189 ? 50.485 26.920 15.947 1.00 12.71 191 ASP A CA 1
ATOM 1511 C C . ASP A 1 189 ? 49.387 25.871 15.850 1.00 13.56 191 ASP A C 1
ATOM 1512 O O . ASP A 1 189 ? 48.860 25.404 16.871 1.00 13.44 191 ASP A O 1
ATOM 1517 N N . ALA A 1 190 ? 49.043 25.505 14.615 1.00 14.47 192 ALA A N 1
ATOM 1518 C CA . ALA A 1 190 ? 48.171 24.367 14.364 1.00 15.33 192 ALA A CA 1
ATOM 1519 C C . ALA A 1 190 ? 48.932 23.083 14.620 1.00 15.80 192 ALA A C 1
ATOM 1520 O O . ALA A 1 190 ? 50.140 23.017 14.362 1.00 16.20 192 ALA A O 1
ATOM 1522 N N . ASN A 1 191 ? 48.243 22.060 15.113 1.00 16.16 193 ASN A N 1
ATOM 1523 C CA . ASN A 1 191 ? 48.894 20.767 15.273 1.00 16.84 193 ASN A CA 1
ATOM 1524 C C . ASN A 1 191 ? 48.589 19.825 14.109 1.00 16.62 193 ASN A C 1
ATOM 1525 O O . ASN A 1 191 ? 49.243 18.794 13.928 1.00 17.48 193 ASN A O 1
ATOM 1530 N N . GLY A 1 192 ? 47.605 20.180 13.297 1.00 16.20 194 GLY A N 1
ATOM 1531 C CA . GLY A 1 192 ? 47.263 19.344 12.155 1.00 14.96 194 GLY A CA 1
ATOM 1532 C C . GLY A 1 192 ? 46.854 20.141 10.936 1.00 14.03 194 GLY A C 1
ATOM 1533 O O . GLY A 1 192 ? 46.558 21.329 11.034 1.00 13.92 194 GLY A O 1
ATOM 1534 N N . VAL A 1 193 ? 46.845 19.460 9.793 1.00 13.85 195 VAL A N 1
ATOM 1535 C CA . VAL A 1 193 ? 46.294 19.965 8.526 1.00 13.94 195 VAL A CA 1
ATOM 1536 C C . VAL A 1 193 ? 45.225 19.011 8.015 1.00 14.11 195 VAL A C 1
ATOM 1537 O O . VAL A 1 193 ? 45.241 17.799 8.324 1.00 13.58 195 VAL A O 1
ATOM 1541 N N . SER A 1 194 ? 44.312 19.566 7.217 1.00 14.28 196 SER A N 1
ATOM 1542 C CA . SER A 1 194 ? 43.226 18.779 6.657 1.00 14.76 196 SER A CA 1
ATOM 1543 C C . SER A 1 194 ? 42.946 19.153 5.198 1.00 14.85 196 SER A C 1
ATOM 1544 O O . SER A 1 194 ? 42.758 20.334 4.867 1.00 15.40 196 SER A O 1
ATOM 1555 N N . LEU A 1 196 ? 41.243 18.253 1.161 1.00 13.82 198 LEU A N 1
ATOM 1556 C CA . LEU A 1 196 ? 40.278 17.551 0.342 1.00 13.29 198 LEU A CA 1
ATOM 1557 C C . LEU A 1 196 ? 40.953 16.400 -0.407 1.00 13.10 198 LEU A C 1
ATOM 1558 O O . LEU A 1 196 ? 42.124 16.479 -0.804 1.00 13.08 198 LEU A O 1
ATOM 1563 N N . PHE A 1 197 ? 40.205 15.320 -0.545 1.00 12.91 199 PHE A N 1
ATOM 1564 C CA . PHE A 1 197 ? 40.732 14.102 -1.081 1.00 13.27 199 PHE A CA 1
ATOM 1565 C C . PHE A 1 197 ? 41.273 14.286 -2.489 1.00 13.93 199 PHE A C 1
ATOM 1566 O O . PHE A 1 197 ? 42.382 13.872 -2.756 1.00 14.71 199 PHE A O 1
ATOM 1574 N N . HIS A 1 198 ? 40.517 14.915 -3.380 1.00 14.62 200 HIS A N 1
ATOM 1575 C CA . HIS A 1 198 ? 40.962 15.103 -4.766 1.00 15.57 200 HIS A CA 1
ATOM 1576 C C . HIS A 1 198 ? 42.273 15.906 -4.923 1.00 15.61 200 HIS A C 1
ATOM 1577 O O . HIS A 1 198 ? 42.937 15.755 -5.936 1.00 15.86 200 HIS A O 1
ATOM 1584 N N . TYR A 1 199 ? 42.649 16.719 -3.925 1.00 15.64 201 TYR A N 1
ATOM 1585 C CA . TYR A 1 199 ? 43.848 17.589 -3.959 1.00 15.68 201 TYR A CA 1
ATOM 1586 C C . TYR A 1 199 ? 44.932 17.186 -2.962 1.00 16.05 201 TYR A C 1
ATOM 1587 O O . TYR A 1 199 ? 45.486 18.060 -2.247 1.00 15.72 201 TYR A O 1
ATOM 1596 N N . LEU A 1 200 ? 45.227 15.887 -2.873 1.00 16.19 202 LEU A N 1
ATOM 1597 C CA . LEU A 1 200 ? 46.170 15.410 -1.843 1.00 15.93 202 LEU A CA 1
ATOM 1598 C C . LEU A 1 200 ? 47.209 14.414 -2.347 1.00 15.87 202 LEU A C 1
ATOM 1599 O O . LEU A 1 200 ? 46.883 13.303 -2.746 1.00 15.77 202 LEU A O 1
ATOM 1604 N N . THR A 1 201 ? 48.463 14.843 -2.273 1.00 16.19 203 THR A N 1
ATOM 1605 C CA . THR A 1 201 ? 49.634 14.135 -2.759 1.00 16.52 203 THR A CA 1
ATOM 1606 C C . THR A 1 201 ? 50.249 13.320 -1.665 1.00 16.64 203 THR A C 1
ATOM 1607 O O . THR A 1 201 ? 50.193 13.721 -0.517 1.00 16.93 203 THR A O 1
ATOM 1611 N N . LYS A 1 202 ? 50.864 12.195 -2.030 1.00 17.52 204 LYS A N 1
ATOM 1612 C CA . LYS A 1 202 ? 51.832 11.481 -1.168 1.00 18.28 204 LYS A CA 1
ATOM 1613 C C . LYS A 1 202 ? 52.853 12.449 -0.547 1.00 17.95 204 LYS A C 1
ATOM 1614 O O . LYS A 1 202 ? 53.100 12.414 0.656 1.00 17.91 204 LYS A O 1
ATOM 1620 N N . GLU A 1 203 ? 53.434 13.308 -1.383 1.00 17.68 205 GLU A N 1
ATOM 1621 C CA . GLU A 1 203 ? 54.453 14.247 -0.961 1.00 17.63 205 GLU A CA 1
ATOM 1622 C C . GLU A 1 203 ? 53.970 15.305 0.037 1.00 17.16 205 GLU A C 1
ATOM 1623 O O . GLU A 1 203 ? 54.736 15.694 0.917 1.00 17.47 205 GLU A O 1
ATOM 1629 N N . GLN A 1 204 ? 52.729 15.775 -0.070 1.00 16.66 206 GLN A N 1
ATOM 1630 C CA . GLN A 1 204 ? 52.186 16.669 0.982 1.00 16.28 206 GLN A CA 1
ATOM 1631 C C . GLN A 1 204 ? 52.065 15.993 2.369 1.00 15.53 206 GLN A C 1
ATOM 1632 O O . GLN A 1 204 ? 52.486 16.563 3.393 1.00 15.47 206 GLN A O 1
ATOM 1638 N N . VAL A 1 205 ? 51.521 14.776 2.395 1.00 14.19 207 VAL A N 1
ATOM 1639 C CA . VAL A 1 205 ? 51.508 13.969 3.614 1.00 13.00 207 VAL A CA 1
ATOM 1640 C C . VAL A 1 205 ? 52.905 13.918 4.278 1.00 12.58 207 VAL A C 1
ATOM 1641 O O . VAL A 1 205 ? 53.024 14.055 5.490 1.00 12.30 207 VAL A O 1
ATOM 1645 N N . CYS A 1 206 ? 53.956 13.756 3.477 1.00 12.36 208 CYS A N 1
ATOM 1646 C CA . CYS A 1 206 ? 55.352 13.742 3.974 1.00 12.34 208 CYS A CA 1
ATOM 1647 C C . CYS A 1 206 ? 55.870 15.037 4.520 1.00 11.33 208 CYS A C 1
ATOM 1648 O O . CYS A 1 206 ? 56.468 15.058 5.590 1.00 11.14 208 CYS A O 1
ATOM 1651 N N . THR A 1 207 ? 55.708 16.093 3.732 1.00 10.66 209 THR A N 1
ATOM 1652 C CA . THR A 1 207 ? 56.023 17.435 4.160 1.00 10.67 209 THR A CA 1
ATOM 1653 C C . THR A 1 207 ? 55.422 17.617 5.528 1.00 10.27 209 THR A C 1
ATOM 1654 O O . THR A 1 207 ? 56.128 17.972 6.473 1.00 10.72 209 THR A O 1
ATOM 1658 N N . ALA A 1 208 ? 54.123 17.339 5.631 1.00 9.28 210 ALA A N 1
ATOM 1659 C CA . ALA A 1 208 ? 53.405 17.516 6.878 1.00 8.42 210 ALA A CA 1
ATOM 1660 C C . ALA A 1 208 ? 53.960 16.626 8.002 1.00 7.78 210 ALA A C 1
ATOM 1661 O O . ALA A 1 208 ? 54.067 17.058 9.147 1.00 7.32 210 ALA A O 1
ATOM 1663 N N . HIS A 1 209 ? 54.327 15.392 7.666 1.00 7.57 211 HIS A N 1
ATOM 1664 C CA . HIS A 1 209 ? 54.779 14.446 8.684 1.00 7.63 211 HIS A CA 1
ATOM 1665 C C . HIS A 1 209 ? 56.177 14.729 9.162 1.00 7.79 211 HIS A C 1
ATOM 1666 O O . HIS A 1 209 ? 56.489 14.465 10.328 1.00 7.68 211 HIS A O 1
ATOM 1673 N N . GLU A 1 210 ? 57.003 15.270 8.263 1.00 8.08 212 GLU A N 1
ATOM 1674 C CA . GLU A 1 210 ? 58.368 15.662 8.588 1.00 8.83 212 GLU A CA 1
ATOM 1675 C C . GLU A 1 210 ? 58.441 16.797 9.613 1.00 9.12 212 GLU A C 1
ATOM 1676 O O . GLU A 1 210 ? 59.416 16.885 10.379 1.00 9.24 212 GLU A O 1
ATOM 1682 N N . LYS A 1 211 ? 57.401 17.639 9.641 1.00 9.24 213 LYS A N 1
ATOM 1683 C CA . LYS A 1 211 ? 57.227 18.647 10.690 1.00 9.02 213 LYS A CA 1
ATOM 1684 C C . LYS A 1 211 ? 56.316 18.162 11.826 1.00 9.51 213 LYS A C 1
ATOM 1685 O O . LYS A 1 211 ? 55.858 18.959 12.639 1.00 10.28 213 LYS A O 1
ATOM 1691 N N . GLY A 1 212 ? 56.060 16.861 11.894 1.00 9.69 214 GLY A N 1
ATOM 1692 C CA . GLY A 1 212 ? 55.317 16.293 13.002 1.00 9.61 214 GLY A CA 1
ATOM 1693 C C . GLY A 1 212 ? 53.912 16.841 13.087 1.00 10.13 214 GLY A C 1
ATOM 1694 O O . GLY A 1 212 ? 53.364 16.907 14.164 1.00 10.80 214 GLY A O 1
ATOM 1695 N N . LEU A 1 213 ? 53.326 17.252 11.966 1.00 10.34 215 LEU A N 1
ATOM 1696 C CA . LEU A 1 213 ? 51.903 17.626 11.933 1.00 10.85 215 LEU A CA 1
ATOM 1697 C C . LEU A 1 213 ? 51.032 16.444 11.491 1.00 11.34 215 LEU A C 1
ATOM 1698 O O . LEU A 1 213 ? 51.470 15.625 10.672 1.00 11.32 215 LEU A O 1
ATOM 1703 N N . SER A 1 214 ? 49.796 16.362 11.994 1.00 11.32 216 SER A N 1
ATOM 1704 C CA . SER A 1 214 ? 48.916 15.280 11.559 1.00 11.49 216 SER A CA 1
ATOM 1705 C C . SER A 1 214 ? 48.137 15.639 10.278 1.00 11.34 216 SER A C 1
ATOM 1706 O O . SER A 1 214 ? 47.834 16.800 10.029 1.00 10.85 216 SER A O 1
ATOM 1709 N N . VAL A 1 215 ? 47.824 14.629 9.465 1.00 11.59 217 VAL A N 1
ATOM 1710 C CA . VAL A 1 215 ? 47.071 14.846 8.231 1.00 11.52 217 VAL A CA 1
ATOM 1711 C C . VAL A 1 215 ? 45.737 14.130 8.229 1.00 12.05 217 VAL A C 1
ATOM 1712 O O . VAL A 1 215 ? 45.652 12.947 8.598 1.00 12.37 217 VAL A O 1
ATOM 1716 N N . THR A 1 216 ? 44.710 14.864 7.802 1.00 11.96 218 THR A N 1
ATOM 1717 C CA . THR A 1 216 ? 43.354 14.374 7.800 1.00 11.81 218 THR A CA 1
ATOM 1718 C C . THR A 1 216 ? 42.813 14.534 6.383 1.00 12.60 218 THR A C 1
ATOM 1719 O O . THR A 1 216 ? 42.852 15.635 5.815 1.00 13.19 218 THR A O 1
ATOM 1723 N N . VAL A 1 217 ? 42.349 13.433 5.793 1.00 12.77 219 VAL A N 1
ATOM 1724 C CA . VAL A 1 217 ? 41.619 13.523 4.531 1.00 12.99 219 VAL A CA 1
ATOM 1725 C C . VAL A 1 217 ? 40.181 13.951 4.792 1.00 12.91 219 VAL A C 1
ATOM 1726 O O . VAL A 1 217 ? 39.487 13.427 5.693 1.00 13.19 219 VAL A O 1
ATOM 1730 N N . TRP A 1 218 ? 39.739 14.899 3.984 1.00 12.54 220 TRP A N 1
ATOM 1731 C CA . TRP A 1 218 ? 38.412 15.459 4.104 1.00 12.53 220 TRP A CA 1
ATOM 1732 C C . TRP A 1 218 ? 37.595 15.035 2.881 1.00 12.23 220 TRP A C 1
ATOM 1733 O O . TRP A 1 218 ? 38.013 15.266 1.737 1.00 11.93 220 TRP A O 1
ATOM 1752 N N . PRO A 1 220 ? 34.285 15.924 0.921 1.00 11.19 222 PRO A N 1
ATOM 1753 C CA . PRO A 1 220 ? 33.163 16.858 0.882 1.00 11.11 222 PRO A CA 1
ATOM 1754 C C . PRO A 1 220 ? 31.858 16.094 0.971 1.00 11.11 222 PRO A C 1
ATOM 1755 O O . PRO A 1 220 ? 31.807 14.912 0.659 1.00 11.01 222 PRO A O 1
ATOM 1759 N N . TRP A 1 221 ? 30.803 16.757 1.400 1.00 11.34 223 TRP A N 1
ATOM 1760 C CA . TRP A 1 221 ? 29.535 16.092 1.454 1.00 11.67 223 TRP A CA 1
ATOM 1761 C C . TRP A 1 221 ? 29.142 15.593 0.051 1.00 12.23 223 TRP A C 1
ATOM 1762 O O . TRP A 1 221 ? 28.618 14.478 -0.104 1.00 12.69 223 TRP A O 1
ATOM 1773 N N . ILE A 1 222 ? 29.430 16.398 -0.974 1.00 12.45 224 ILE A N 1
ATOM 1774 C CA . ILE A 1 222 ? 29.110 16.034 -2.370 1.00 12.83 224 ILE A CA 1
ATOM 1775 C C . ILE A 1 222 ? 29.600 14.628 -2.779 1.00 12.50 224 ILE A C 1
ATOM 1776 O O . ILE A 1 222 ? 29.033 14.017 -3.673 1.00 12.86 224 ILE A O 1
ATOM 1781 N N . PHE A 1 223 ? 30.624 14.125 -2.104 1.00 12.13 225 PHE A N 1
ATOM 1782 C CA . PHE A 1 223 ? 31.407 13.008 -2.594 1.00 12.13 225 PHE A CA 1
ATOM 1783 C C . PHE A 1 223 ? 31.112 11.758 -1.804 1.00 12.53 225 PHE A C 1
ATOM 1784 O O . PHE A 1 223 ? 31.301 11.752 -0.597 1.00 12.34 225 PHE A O 1
ATOM 1792 N N . ASP A 1 224 ? 30.660 10.698 -2.473 1.00 12.86 226 ASP A N 1
ATOM 1793 C CA . ASP A 1 224 ? 30.399 9.444 -1.777 1.00 13.18 226 ASP A CA 1
ATOM 1794 C C . ASP A 1 224 ? 31.652 8.586 -1.759 1.00 13.50 226 ASP A C 1
ATOM 1795 O O . ASP A 1 224 ? 31.916 7.843 -2.701 1.00 14.00 226 ASP A O 1
ATOM 1800 N N . ASP A 1 225 ? 32.426 8.678 -0.685 1.00 13.86 227 ASP A N 1
ATOM 1801 C CA . ASP A 1 225 ? 33.661 7.897 -0.592 1.00 14.14 227 ASP A CA 1
ATOM 1802 C C . ASP A 1 225 ? 33.386 6.409 -0.429 1.00 14.19 227 ASP A C 1
ATOM 1803 O O . ASP A 1 225 ? 32.524 6.002 0.339 1.00 14.06 227 ASP A O 1
ATOM 1808 N N . SER A 1 226 ? 34.112 5.619 -1.206 1.00 14.75 228 SER A N 1
ATOM 1809 C CA . SER A 1 226 ? 33.964 4.174 -1.223 1.00 15.38 228 SER A CA 1
ATOM 1810 C C . SER A 1 226 ? 35.338 3.485 -1.089 1.00 15.69 228 SER A C 1
ATOM 1811 O O . SER A 1 226 ? 36.381 4.150 -1.090 1.00 16.04 228 SER A O 1
ATOM 1814 N N . GLU A 1 227 ? 35.328 2.154 -0.979 1.00 15.84 229 GLU A N 1
ATOM 1815 C CA . GLU A 1 227 ? 36.544 1.353 -0.789 1.00 15.86 229 GLU A CA 1
ATOM 1816 C C . GLU A 1 227 ? 37.731 1.761 -1.669 1.00 15.44 229 GLU A C 1
ATOM 1817 O O . GLU A 1 227 ? 38.874 1.758 -1.214 1.00 15.38 229 GLU A O 1
ATOM 1823 N N . GLU A 1 228 ? 37.449 2.114 -2.919 1.00 15.05 230 GLU A N 1
ATOM 1824 C CA . GLU A 1 228 ? 38.479 2.537 -3.851 1.00 14.76 230 GLU A CA 1
ATOM 1825 C C . GLU A 1 228 ? 39.320 3.713 -3.322 1.00 14.16 230 GLU A C 1
ATOM 1826 O O . GLU A 1 228 ? 40.538 3.773 -3.531 1.00 13.88 230 GLU A O 1
ATOM 1832 N N . ASP A 1 229 ? 38.660 4.619 -2.611 1.00 13.30 231 ASP A N 1
ATOM 1833 C CA . ASP A 1 229 ? 39.275 5.849 -2.137 1.00 12.82 231 ASP A CA 1
ATOM 1834 C C . ASP A 1 229 ? 40.065 5.587 -0.870 1.00 12.36 231 ASP A C 1
ATOM 1835 O O . ASP A 1 229 ? 41.176 6.098 -0.662 1.00 12.42 231 ASP A O 1
ATOM 1840 N N . TRP A 1 230 ? 39.472 4.776 -0.019 1.00 11.57 232 TRP A N 1
ATOM 1841 C CA . TRP A 1 230 ? 40.102 4.358 1.204 1.00 10.67 232 TRP A CA 1
ATOM 1842 C C . TRP A 1 230 ? 41.404 3.641 0.936 1.00 10.17 232 TRP A C 1
ATOM 1843 O O . TRP A 1 230 ? 42.352 3.790 1.691 1.00 9.86 232 TRP A O 1
ATOM 1854 N N . LYS A 1 231 ? 41.437 2.879 -0.153 1.00 10.06 233 LYS A N 1
ATOM 1855 C CA . LYS A 1 231 ? 42.643 2.226 -0.618 1.00 9.96 233 LYS A CA 1
ATOM 1856 C C . LYS A 1 231 ? 43.725 3.261 -0.853 1.00 10.17 233 LYS A C 1
ATOM 1857 O O . LYS A 1 231 ? 44.845 3.090 -0.393 1.00 10.39 233 LYS A O 1
ATOM 1863 N N . LYS A 1 232 ? 43.381 4.353 -1.529 1.00 10.71 234 LYS A N 1
ATOM 1864 C CA . LYS A 1 232 ? 44.332 5.440 -1.776 1.00 11.06 234 LYS A CA 1
ATOM 1865 C C . LYS A 1 232 ? 44.709 6.157 -0.481 1.00 11.09 234 LYS A C 1
ATOM 1866 O O . LYS A 1 232 ? 45.884 6.440 -0.240 1.00 11.59 234 LYS A O 1
ATOM 1872 N N . CYS A 1 233 ? 43.722 6.449 0.361 1.00 10.84 235 CYS A N 1
ATOM 1873 C CA . CYS A 1 233 ? 44.012 6.995 1.684 1.00 10.55 235 CYS A CA 1
ATOM 1874 C C . CYS A 1 233 ? 45.123 6.264 2.418 1.00 9.91 235 CYS A C 1
ATOM 1875 O O . CYS A 1 233 ? 46.035 6.909 2.885 1.00 9.95 235 CYS A O 1
ATOM 1878 N N . LEU A 1 234 ? 45.053 4.933 2.494 1.00 9.67 236 LEU A N 1
ATOM 1879 C CA . LEU A 1 234 ? 46.127 4.118 3.074 1.00 9.90 236 LEU A CA 1
ATOM 1880 C C . LEU A 1 234 ? 47.465 4.272 2.348 1.00 10.42 236 LEU A C 1
ATOM 1881 O O . LEU A 1 234 ? 48.495 4.457 2.992 1.00 10.67 236 LEU A O 1
ATOM 1886 N N . GLU A 1 235 ? 47.459 4.182 1.020 1.00 10.56 237 GLU A N 1
ATOM 1887 C CA . GLU A 1 235 ? 48.649 4.479 0.228 1.00 11.15 237 GLU A CA 1
ATOM 1888 C C . GLU A 1 235 ? 49.262 5.816 0.627 1.00 10.11 237 GLU A C 1
ATOM 1889 O O . GLU A 1 235 ? 50.466 5.912 0.827 1.00 9.81 237 GLU A O 1
ATOM 1895 N N . LEU A 1 236 ? 48.420 6.831 0.781 1.00 9.97 238 LEU A N 1
ATOM 1896 C CA . LEU A 1 236 ? 48.853 8.156 1.228 1.00 9.94 238 LEU A CA 1
ATOM 1897 C C . LEU A 1 236 ? 49.431 8.183 2.638 1.00 10.33 238 LEU A C 1
ATOM 1898 O O . LEU A 1 236 ? 50.266 9.020 2.939 1.00 10.66 238 LEU A O 1
ATOM 1903 N N . GLN A 1 237 ? 48.953 7.294 3.506 1.00 10.79 239 GLN A N 1
ATOM 1904 C CA . GLN A 1 237 ? 49.393 7.217 4.903 1.00 11.34 239 GLN A CA 1
ATOM 1905 C C . GLN A 1 237 ? 48.932 8.412 5.757 1.00 11.03 239 GLN A C 1
ATOM 1906 O O . GLN A 1 237 ? 49.630 8.842 6.671 1.00 10.91 239 GLN A O 1
ATOM 1912 N N . VAL A 1 238 ? 47.747 8.934 5.457 1.00 11.12 240 VAL A N 1
ATOM 1913 C CA . VAL A 1 238 ? 47.077 9.940 6.289 1.00 10.89 240 VAL A CA 1
ATOM 1914 C C . VAL A 1 238 ? 46.799 9.402 7.690 1.00 11.17 240 VAL A C 1
ATOM 1915 O O . VAL A 1 238 ? 46.767 8.182 7.892 1.00 11.40 240 VAL A O 1
ATOM 1919 N N . ASP A 1 239 ? 46.585 10.313 8.641 1.00 11.27 241 ASP A N 1
ATOM 1920 C CA . ASP A 1 239 ? 46.313 9.968 10.044 1.00 11.09 241 ASP A CA 1
ATOM 1921 C C . ASP A 1 239 ? 44.832 9.770 10.341 1.00 11.00 241 ASP A C 1
ATOM 1922 O O . ASP A 1 239 ? 44.460 8.926 11.152 1.00 10.29 241 ASP A O 1
ATOM 1927 N N . LEU A 1 240 ? 43.984 10.555 9.683 1.00 11.35 242 LEU A N 1
ATOM 1928 C CA . LEU A 1 240 ? 42.551 10.489 9.937 1.00 11.51 242 LEU A CA 1
ATOM 1929 C C . LEU A 1 240 ? 41.834 10.631 8.610 1.00 12.31 242 LEU A C 1
ATOM 1930 O O . LEU A 1 240 ? 42.396 11.142 7.624 1.00 12.80 242 LEU A O 1
ATOM 1935 N N . ILE A 1 241 ? 40.609 10.120 8.564 1.00 12.51 243 ILE A N 1
ATOM 1936 C CA . ILE A 1 241 ? 39.778 10.252 7.379 1.00 12.27 243 ILE A CA 1
ATOM 1937 C C . ILE A 1 241 ? 38.414 10.723 7.791 1.00 12.89 243 ILE A C 1
ATOM 1938 O O . ILE A 1 241 ? 37.707 10.029 8.545 1.00 12.83 243 ILE A O 1
ATOM 1943 N N . CYS A 1 242 ? 38.060 11.912 7.318 1.00 12.86 244 CYS A N 1
ATOM 1944 C CA . CYS A 1 242 ? 36.761 12.445 7.606 1.00 13.19 244 CYS A CA 1
ATOM 1945 C C . CYS A 1 242 ? 35.844 11.913 6.517 1.00 13.64 244 CYS A C 1
ATOM 1946 O O . CYS A 1 242 ? 35.735 12.502 5.431 1.00 13.99 244 CYS A O 1
ATOM 1949 N N . SER A 1 243 ? 35.192 10.792 6.835 1.00 14.03 245 SER A N 1
ATOM 1950 C CA . SER A 1 243 ? 34.423 9.976 5.890 1.00 14.14 245 SER A CA 1
ATOM 1951 C C . SER A 1 243 ? 32.932 10.255 5.913 1.00 14.01 245 SER A C 1
ATOM 1952 O O . SER A 1 243 ? 32.362 10.537 6.959 1.00 14.04 245 SER A O 1
ATOM 1955 N N . ASN A 1 244 ? 32.296 10.148 4.754 1.00 14.03 246 ASN A N 1
ATOM 1956 C CA . ASN A 1 244 ? 30.847 10.255 4.667 1.00 14.05 246 ASN A CA 1
ATOM 1957 C C . ASN A 1 244 ? 30.210 8.900 4.905 1.00 14.21 246 ASN A C 1
ATOM 1958 O O . ASN A 1 244 ? 28.989 8.789 5.028 1.00 14.61 246 ASN A O 1
ATOM 1963 N N . TYR A 1 245 ? 31.041 7.864 4.974 1.00 13.87 247 TYR A N 1
ATOM 1964 C CA . TYR A 1 245 ? 30.572 6.530 5.299 1.00 13.55 247 TYR A CA 1
ATOM 1965 C C . TYR A 1 245 ? 31.458 5.864 6.345 1.00 13.50 247 TYR A C 1
ATOM 1966 O O . TYR A 1 245 ? 32.162 4.907 6.034 1.00 13.67 247 TYR A O 1
ATOM 1975 N N . PRO A 1 246 ? 31.415 6.358 7.596 1.00 13.35 248 PRO A N 1
ATOM 1976 C CA . PRO A 1 246 ? 32.279 5.806 8.658 1.00 13.61 248 PRO A CA 1
ATOM 1977 C C . PRO A 1 246 ? 32.113 4.282 8.901 1.00 14.18 248 PRO A C 1
ATOM 1978 O O . PRO A 1 246 ? 33.113 3.567 9.130 1.00 14.52 248 PRO A O 1
ATOM 1982 N N . PHE A 1 247 ? 30.870 3.795 8.845 1.00 14.18 249 PHE A N 1
ATOM 1983 C CA . PHE A 1 247 ? 30.589 2.383 9.078 1.00 14.19 249 PHE A CA 1
ATOM 1984 C C . PHE A 1 247 ? 31.198 1.522 7.962 1.00 14.52 249 PHE A C 1
ATOM 1985 O O . PHE A 1 247 ? 31.757 0.447 8.232 1.00 14.50 249 PHE A O 1
ATOM 1993 N N . GLY A 1 248 ? 31.124 2.017 6.723 1.00 14.81 250 GLY A N 1
ATOM 1994 C CA . GLY A 1 248 ? 31.811 1.397 5.592 1.00 15.15 250 GLY A CA 1
ATOM 1995 C C . GLY A 1 248 ? 33.320 1.453 5.754 1.00 15.77 250 GLY A C 1
ATOM 1996 O O . GLY A 1 248 ? 34.030 0.471 5.481 1.00 16.27 250 GLY A O 1
ATOM 1997 N N . LEU A 1 249 ? 33.810 2.603 6.206 1.00 15.96 251 LEU A N 1
ATOM 1998 C CA . LEU A 1 249 ? 35.225 2.792 6.438 1.00 16.29 251 LEU A CA 1
ATOM 1999 C C . LEU A 1 249 ? 35.716 1.855 7.526 1.00 17.14 251 LEU A C 1
ATOM 2000 O O . LEU A 1 249 ? 36.754 1.214 7.346 1.00 17.71 251 LEU A O 1
ATOM 2013 N N . ASN A 1 251 ? 34.298 -0.971 8.470 1.00 17.26 253 ASN A N 1
ATOM 2014 C CA . ASN A 1 251 ? 34.157 -2.312 7.906 1.00 16.59 253 ASN A CA 1
ATOM 2015 C C . ASN A 1 251 ? 35.303 -2.651 6.979 1.00 16.34 253 ASN A C 1
ATOM 2016 O O . ASN A 1 251 ? 35.799 -3.777 6.981 1.00 16.68 253 ASN A O 1
ATOM 2021 N N . PHE A 1 252 ? 35.729 -1.662 6.203 1.00 15.97 254 PHE A N 1
ATOM 2022 C CA . PHE A 1 252 ? 36.957 -1.762 5.416 1.00 15.73 254 PHE A CA 1
ATOM 2023 C C . PHE A 1 252 ? 38.187 -2.041 6.308 1.00 15.59 254 PHE A C 1
ATOM 2024 O O . PHE A 1 252 ? 38.822 -3.098 6.194 1.00 15.39 254 PHE A O 1
ATOM 2032 N N . LEU A 1 253 ? 38.490 -1.100 7.205 1.00 15.46 255 LEU A N 1
ATOM 2033 C CA . LEU A 1 253 ? 39.698 -1.138 8.023 1.00 15.36 255 LEU A CA 1
ATOM 2034 C C . LEU A 1 253 ? 39.799 -2.447 8.812 1.00 15.84 255 LEU A C 1
ATOM 2035 O O . LEU A 1 253 ? 40.898 -2.885 9.172 1.00 15.72 255 LEU A O 1
ATOM 2040 N N . SER A 1 254 ? 38.635 -3.054 9.062 1.00 16.41 256 SER A N 1
ATOM 2041 C CA . SER A 1 254 ? 38.492 -4.441 9.507 1.00 16.74 256 SER A CA 1
ATOM 2042 C C . SER A 1 254 ? 39.494 -5.369 8.847 1.00 16.90 256 SER A C 1
ATOM 2043 O O . S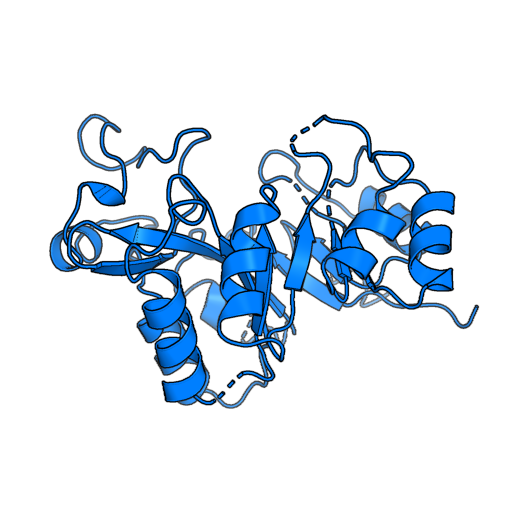ER A 1 254 ? 40.112 -6.195 9.506 1.00 16.93 256 SER A O 1
ATOM 2046 N N . ASN A 1 255 ? 39.614 -5.232 7.529 1.00 17.38 257 ASN A N 1
ATOM 2047 C CA . ASN A 1 255 ? 40.428 -6.101 6.691 1.00 17.66 257 ASN A CA 1
ATOM 2048 C C . ASN A 1 255 ? 41.824 -5.500 6.498 1.00 18.13 257 ASN A C 1
ATOM 2049 O O . ASN A 1 255 ? 42.828 -6.048 6.962 1.00 18.83 257 ASN A O 1
#

Secondary structure (DSSP, 8-state):
----PPEEEEETTTTTSTTS-TT-HHHHHH------EEEEEEEE-TTS-EEE---STTSB-TTSTTTT-BGGGS-HHHHTT-BSSSS-B--BHHHHHHHHHHS-S--EEEEEE--SSSSSTTSSHHHHHHHHHHTT--TTEEEEESSHHHHHHHHHH-TT-EEEE-----PPPPTTHHHHHHHTT-SEE--GGG--HHHHHHHHHTT-EEEE--TT----HHHHHHHHHHT-SEEEES-TTT---TT-

Radius of gyration: 17.52 Å; Cα contacts (8 Å, |Δi|>4): 465; chains: 1; bounding box: 48×47×36 Å

Sequence (248 aa):
SKVIIPKIVGHRGVGKEGLAPENTLRRSFVLCERNIPYIETDLRVCKTGEIVLFHGTPEGTIPFYKDGTSRIGDLSLEELKRLDVGGGHTIPSLEELFVAIEEQKFNLKLNLELKGEEWKRKESGDHQRLLLLVEKYHQERVDYCSFHHEALAHLKALCPDVKITYLFNYGQPTPLDFVEQACYGDANGVSLFHYLTKEQVCTAHEKGLSVTVWPWIFDDSEEDWKKCLELQVDLICSNYPFGLNFLSN